Protein AF-0000000067082632 (afdb_homodimer)

Nearest PDB structures (foldseek):
  1au1-assembly1_A  TM=9.662E-01  e=9.621E-14  Homo sapiens
  1au1-assembly1_B  TM=9.334E-01  e=5.535E-14  Homo sapiens
  3wcy-assembly1_I  TM=9.070E-01  e=1.103E-09  Mus musculus
  3oq3-assembly1_A  TM=9.011E-01  e=1.192E-06  Mus musculus
  3piv-assembly1_A  TM=8.410E-01  e=1.484E-04  Danio rerio

InterPro domains:
  IPR000471 Interferon alpha/beta/delta [PF00143] (27-184)
  IPR000471 Interferon alpha/beta/delta [PR00266] (52-64)
  IPR000471 Interferon alpha/beta/delta [PR00266] (79-106)
  IPR000471 Interferon alpha/beta/delta [PR00266] (152-170)
  IPR000471 Interferon alpha/beta/delta [PS00252] (145-163)
  IPR000471 Interferon alpha/beta/delta [PTHR11691] (1-185)
  IPR000471 Interferon alpha/beta/delta [SM00076] (58-174)
  IPR000471 Interferon alpha/beta/delta [cd00095] (27-177)
  IPR009079 Four-helical cytokine-like, core [G3DSA:1.20.1250.10] (22-186)
  IPR009079 Four-helical cytokine-like, core [SSF47266] (23-186)

Organism: Sus scrofa (NCBI:txid9823)

Sequence (372 aa):
MANKCILQIALLMCFSTTALSMSYDVLRYQQRSSNLACQKLLGQLPGTPQYCLEDRMNFEVPEEIMQPPQFQKEDAVLIIHEMLQQIFGILRRNFSSTGWNETVIKTILVELDGQMDDLETILEEIMEEENFPRGDMTILHLKKYYLSILQYLKSKEYRSCAWTVVQVEILRNFSFLNRLTDYLRNMANKCILQIALLMCFSTTALSMSYDVLRYQQRSSNLACQKLLGQLPGTPQYCLEDRMNFEVPEEIMQPPQFQKEDAVLIIHEMLQQIFGILRRNFSSTGWNETVIKTILVELDGQMDDLETILEEIMEEENFPRGDMTILHLKKYYLSILQYLKSKEYRSCAWTVVQVEILRNFSFLNRLTDYLRN

Secondary structure (DSSP, 8-state):
-HHHHHHHHHHHHHHHHHHHHHHHHHHHHHHHHHHHHHHHHHHHS---GGGGGGG-------HHHHS--S--HHHHHHHHHHHHHHHHHHHTS--TTS---HHHHHHHHHHHHHHHHHHHHHHHHHHHTT-PPP--THHHHHHHHHHHHHHHHHHTTT-HHHHHHHHHHHHHHHHHHHHHHHTT--/-HHHHHHHHHHHHHHHHHHHHHHHHHHHHHHHHHHHHHHHHHHHS---GGGGGGG-------HHHHS--S--HHHHHHHHHHHHHHHHHHHTS--TTS---HHHHHHHHHHHHHHHHHHHHHHHHHHHTT-PPP--THHHHHHHHHHHHHHHHHHTTT-HHHHHHHHHHHHHHHHHHHHHHHTT--

Structure (mmCIF, N/CA/C/O backbone):
data_AF-0000000067082632-model_v1
#
loop_
_entity.id
_entity.type
_entity.pdbx_description
1 polymer 'Interferon beta'
#
loop_
_atom_site.group_PDB
_atom_site.id
_atom_site.type_symbol
_atom_site.label_atom_id
_atom_site.label_alt_id
_atom_site.label_comp_id
_atom_site.label_asym_id
_atom_site.label_entity_id
_atom_site.label_seq_id
_atom_site.pdbx_PDB_ins_code
_atom_site.Cartn_x
_atom_site.Cartn_y
_atom_site.Cartn_z
_atom_site.occupancy
_atom_site.B_iso_or_equiv
_atom_site.auth_seq_id
_atom_site.auth_comp_id
_atom_site.auth_asym_id
_atom_site.auth_atom_id
_atom_site.pdbx_PDB_model_num
ATOM 1 N N . MET A 1 1 ? -4.035 -34.062 -37.438 1 65.56 1 MET A N 1
ATOM 2 C CA . MET A 1 1 ? -3.281 -33.844 -36.219 1 65.56 1 MET A CA 1
ATOM 3 C C . MET A 1 1 ? -3.357 -32.375 -35.781 1 65.56 1 MET A C 1
ATOM 5 O O . MET A 1 1 ? -3.627 -32.062 -34.625 1 65.56 1 MET A O 1
ATOM 9 N N . ALA A 1 2 ? -3.385 -31.531 -36.719 1 83.81 2 ALA A N 1
ATOM 10 C CA . ALA A 1 2 ? -3.432 -30.094 -36.406 1 83.81 2 ALA A CA 1
ATOM 11 C C . ALA A 1 2 ? -4.797 -29.703 -35.844 1 83.81 2 ALA A C 1
ATOM 13 O O . ALA A 1 2 ? -4.883 -28.906 -34.906 1 83.81 2 ALA A O 1
ATOM 14 N N . ASN A 1 3 ? -5.812 -30.312 -36.281 1 82.81 3 ASN A N 1
ATOM 15 C CA . ASN A 1 3 ? -7.164 -29.953 -35.875 1 82.81 3 ASN A CA 1
ATOM 16 C C . ASN A 1 3 ? -7.445 -30.375 -34.438 1 82.81 3 ASN A C 1
ATOM 18 O O . ASN A 1 3 ? -8.102 -29.656 -33.688 1 82.81 3 ASN A O 1
ATOM 22 N N . LYS A 1 4 ? -6.859 -31.484 -34.094 1 85.88 4 LYS A N 1
ATOM 23 C CA . LYS A 1 4 ? -7.02 -31.969 -32.75 1 85.88 4 LYS A CA 1
ATOM 24 C C . LYS A 1 4 ? -6.289 -31.062 -31.75 1 85.88 4 LYS A C 1
ATOM 26 O O . LYS A 1 4 ? -6.805 -30.781 -30.672 1 85.88 4 LYS A O 1
ATOM 31 N N . CYS A 1 5 ? -5.145 -30.562 -32.094 1 83.88 5 CYS A N 1
ATOM 32 C CA . CYS A 1 5 ? -4.355 -29.672 -31.25 1 83.88 5 CYS A CA 1
ATOM 33 C C . CYS A 1 5 ? -5.059 -28.328 -31.047 1 83.88 5 CYS A C 1
ATOM 35 O O . CYS A 1 5 ? -5.094 -27.797 -29.938 1 83.88 5 CYS A O 1
ATOM 37 N N . ILE A 1 6 ? -5.656 -27.844 -32.031 1 86.94 6 ILE A N 1
ATOM 38 C CA . ILE A 1 6 ? -6.359 -26.562 -31.984 1 86.94 6 ILE A CA 1
ATOM 39 C C . ILE A 1 6 ? -7.598 -26.688 -31.109 1 86.94 6 ILE A C 1
ATOM 41 O O . ILE A 1 6 ? -7.906 -25.781 -30.328 1 86.94 6 ILE A O 1
ATOM 45 N N . LEU A 1 7 ? -8.258 -27.844 -31.234 1 87.5 7 LEU A N 1
ATOM 46 C CA . LEU A 1 7 ? -9.453 -28.078 -30.438 1 87.5 7 LEU A CA 1
ATOM 47 C C . LEU A 1 7 ? -9.086 -28.219 -28.953 1 87.5 7 LEU A C 1
ATOM 49 O O . LEU A 1 7 ? -9.805 -27.719 -28.078 1 87.5 7 LEU A O 1
ATOM 53 N N . GLN A 1 8 ? -7.941 -28.922 -28.688 1 88.56 8 GLN A N 1
ATOM 54 C CA . GLN A 1 8 ? -7.473 -29.094 -27.312 1 88.56 8 GLN A CA 1
ATOM 55 C C . GLN A 1 8 ? -7.094 -27.75 -26.688 1 88.56 8 GLN A C 1
ATOM 57 O O . GLN A 1 8 ? -7.43 -27.484 -25.531 1 88.56 8 GLN A O 1
ATOM 62 N N . ILE A 1 9 ? -6.469 -26.891 -27.438 1 83.25 9 ILE A N 1
ATOM 63 C CA . ILE A 1 9 ? -6.078 -25.562 -26.969 1 83.25 9 ILE A CA 1
ATOM 64 C C . ILE A 1 9 ? -7.324 -24.703 -26.734 1 83.25 9 ILE A C 1
ATOM 66 O O . ILE A 1 9 ? -7.422 -24 -25.719 1 83.25 9 ILE A O 1
ATOM 70 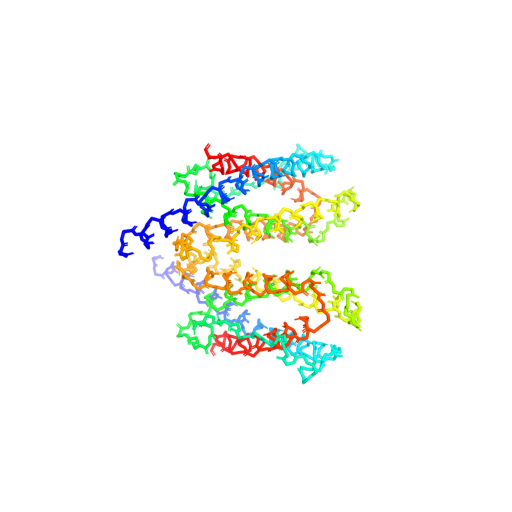N N . ALA A 1 10 ? -8.25 -24.875 -27.641 1 83.12 10 ALA A N 1
ATOM 71 C CA . ALA A 1 10 ? -9.492 -24.109 -27.516 1 83.12 10 ALA A CA 1
ATOM 72 C C . ALA A 1 10 ? -10.266 -24.547 -26.281 1 83.12 10 ALA A C 1
ATOM 74 O O . ALA A 1 10 ? -10.812 -23.703 -25.547 1 83.12 10 ALA A O 1
ATOM 75 N N . LEU A 1 11 ? -10.25 -25.828 -26.031 1 84.69 11 LEU A N 1
ATOM 76 C CA . LEU A 1 11 ? -10.938 -26.359 -24.859 1 84.69 11 LEU A CA 1
ATOM 77 C C . LEU A 1 11 ? -10.242 -25.906 -23.578 1 84.69 11 LEU A C 1
ATOM 79 O O . LEU A 1 11 ? -10.914 -25.547 -22.594 1 84.69 11 LEU A O 1
ATOM 83 N N . LEU A 1 12 ? -8.93 -25.906 -23.562 1 78.5 12 LEU A N 1
ATOM 84 C CA . LEU A 1 12 ? -8.164 -25.453 -22.406 1 78.5 12 LEU A CA 1
ATOM 85 C C . LEU A 1 12 ? -8.406 -23.969 -22.141 1 78.5 12 LEU A C 1
ATOM 87 O O . LEU A 1 12 ? -8.594 -23.547 -21 1 78.5 12 LEU A O 1
ATOM 91 N N . MET A 1 13 ? -8.5 -23.266 -23.156 1 79.06 13 MET A N 1
ATOM 92 C CA . MET A 1 13 ? -8.758 -21.828 -23.031 1 79.06 13 MET A CA 1
ATOM 93 C C . MET A 1 13 ? -10.164 -21.562 -22.516 1 79.06 13 MET A C 1
ATOM 95 O O . MET A 1 13 ? -10.375 -20.656 -21.719 1 79.06 13 MET A O 1
ATOM 99 N N . CYS A 1 14 ? -11.141 -22.328 -22.984 1 77.31 14 CYS A N 1
ATOM 100 C CA . CYS A 1 14 ? -12.523 -22.188 -22.531 1 77.31 14 CYS A CA 1
ATOM 101 C C . CYS A 1 14 ? -12.641 -22.531 -21.047 1 77.31 14 CYS A C 1
ATOM 103 O O . CYS A 1 14 ? -13.328 -21.828 -20.297 1 77.31 14 CYS A O 1
ATOM 105 N N . PHE A 1 15 ? -11.875 -23.5 -20.672 1 79 15 PHE A N 1
ATOM 106 C CA . PHE A 1 15 ? -11.914 -23.891 -19.266 1 79 15 PHE A CA 1
ATOM 107 C C . PHE A 1 15 ? -11.266 -22.828 -18.391 1 79 15 PHE A C 1
ATOM 109 O O . PHE A 1 15 ? -11.734 -22.547 -17.281 1 79 15 PHE A O 1
ATOM 116 N N . SER A 1 16 ? -10.25 -22.203 -18.875 1 77.56 16 SER A N 1
ATOM 117 C CA . SER A 1 16 ? -9.578 -21.156 -18.125 1 77.56 16 SER A CA 1
ATOM 118 C C . SER A 1 16 ? -10.461 -19.922 -18 1 77.56 16 SER A C 1
ATOM 120 O O . SER A 1 16 ? -10.523 -19.312 -16.922 1 77.56 16 SER A O 1
ATOM 122 N N . THR A 1 17 ? -11.148 -19.656 -19.016 1 76.81 17 THR A N 1
ATOM 123 C CA . THR A 1 17 ? -12.031 -18.5 -18.984 1 76.81 17 THR A CA 1
ATOM 124 C C . THR A 1 17 ? -13.211 -18.734 -18.047 1 76.81 17 THR A C 1
ATOM 126 O O . THR A 1 17 ? -13.633 -17.812 -17.328 1 76.81 17 THR A O 1
ATOM 129 N N . THR A 1 18 ? -13.695 -19.906 -18.125 1 77 18 THR A N 1
ATOM 130 C CA . THR A 1 18 ? -14.812 -20.25 -17.234 1 77 18 THR A CA 1
ATOM 131 C C . THR A 1 18 ? -14.375 -20.219 -15.781 1 77 18 THR A C 1
ATOM 133 O O . THR A 1 18 ? -15.117 -19.734 -14.914 1 77 18 THR A O 1
ATOM 136 N N . ALA A 1 19 ? -13.281 -20.766 -15.516 1 76.56 19 ALA A N 1
ATOM 137 C CA . ALA A 1 19 ? -12.75 -20.75 -14.156 1 76.56 19 ALA A CA 1
ATOM 138 C C . ALA A 1 19 ? -12.523 -19.312 -13.672 1 76.56 19 ALA A C 1
ATOM 140 O O . ALA A 1 19 ? -12.898 -18.969 -12.547 1 76.56 19 ALA A O 1
ATOM 141 N N . LEU A 1 20 ? -12.047 -18.516 -14.492 1 78.31 20 LEU A N 1
ATOM 142 C CA . LEU A 1 20 ? -11.812 -17.109 -14.125 1 78.31 20 LEU A CA 1
ATOM 143 C C . LEU A 1 20 ? -13.133 -16.391 -13.898 1 78.31 20 LEU A C 1
ATOM 145 O O . LEU A 1 20 ? -13.258 -15.594 -12.961 1 78.31 20 LEU A O 1
ATOM 149 N N . SER A 1 21 ? -14.102 -16.734 -14.695 1 78.25 21 SER A N 1
ATOM 150 C CA . SER A 1 21 ? -15.422 -16.125 -14.523 1 78.25 21 SER A CA 1
ATOM 151 C C . SER A 1 21 ? -16.031 -16.531 -13.188 1 78.25 21 SER A C 1
ATOM 153 O O . SER A 1 21 ? -16.656 -15.703 -12.508 1 78.25 21 SER A O 1
ATOM 155 N N . MET A 1 22 ? -15.875 -17.75 -12.922 1 78.56 22 MET A N 1
ATOM 156 C CA . MET A 1 22 ? -16.391 -18.219 -11.641 1 78.56 22 MET A CA 1
ATOM 157 C C . MET A 1 22 ? -15.664 -17.547 -10.477 1 78.56 22 MET A C 1
ATOM 159 O O . MET A 1 22 ? -16.281 -17.188 -9.477 1 78.56 22 MET A O 1
ATOM 163 N N . SER A 1 23 ? -14.438 -17.297 -10.672 1 85.81 23 SER A N 1
ATOM 164 C CA . SER A 1 23 ? -13.641 -16.625 -9.648 1 85.81 23 SER A CA 1
ATOM 165 C C . SER A 1 23 ? -14.094 -15.188 -9.445 1 85.81 23 SER A C 1
ATOM 167 O O . SER A 1 23 ? -14.156 -14.703 -8.312 1 85.81 23 SER A O 1
ATOM 169 N N . TYR A 1 24 ? -14.547 -14.594 -10.484 1 89.38 24 TYR A N 1
ATOM 170 C CA . TYR A 1 24 ? -15.023 -13.219 -10.383 1 89.38 24 TYR A CA 1
ATOM 171 C C . TYR A 1 24 ? -16.344 -13.156 -9.641 1 89.38 24 TYR A C 1
ATOM 173 O O . TYR A 1 24 ? -16.594 -12.227 -8.867 1 89.38 24 TYR A O 1
ATOM 181 N N . ASP A 1 25 ? -17.188 -14.109 -9.898 1 89.38 25 ASP A N 1
ATOM 182 C CA . ASP A 1 25 ? -18.484 -14.133 -9.211 1 89.38 25 ASP A CA 1
ATOM 183 C C . ASP A 1 25 ? -18.297 -14.328 -7.707 1 89.38 25 ASP A C 1
ATOM 185 O O . ASP A 1 25 ? -18.969 -13.664 -6.906 1 89.38 25 ASP A O 1
ATOM 189 N N . VAL A 1 26 ? -17.453 -15.242 -7.398 1 91.44 26 VAL A N 1
ATOM 190 C CA . VAL A 1 26 ? -17.172 -15.484 -5.988 1 91.44 26 VAL A CA 1
ATOM 191 C C . VAL A 1 26 ? -16.578 -14.227 -5.355 1 91.44 26 VAL A C 1
ATOM 193 O O . VAL A 1 26 ? -16.969 -13.828 -4.262 1 91.44 26 VAL A O 1
ATOM 196 N N . LEU A 1 27 ? -15.625 -13.609 -6.031 1 93.69 27 LEU A N 1
ATOM 197 C CA . LEU A 1 27 ? -14.984 -12.398 -5.531 1 93.69 27 LEU A CA 1
ATOM 198 C C . LEU A 1 27 ? -16.016 -11.289 -5.324 1 93.69 27 LEU A C 1
ATOM 200 O O . LEU A 1 27 ? -15.969 -10.578 -4.32 1 93.69 27 LEU A O 1
ATOM 204 N N . ARG A 1 28 ? -16.891 -11.164 -6.273 1 93.94 28 ARG A N 1
ATOM 205 C CA . ARG A 1 28 ? -17.938 -10.141 -6.184 1 93.94 28 ARG A CA 1
ATOM 206 C C . ARG A 1 28 ? -18.766 -10.32 -4.922 1 93.94 28 ARG A C 1
ATOM 208 O O . ARG A 1 28 ? -19.031 -9.352 -4.203 1 93.94 28 ARG A O 1
ATOM 215 N N . TYR A 1 29 ? -19.156 -11.547 -4.645 1 93.88 29 TYR A N 1
ATOM 216 C CA . TYR A 1 29 ? -19.969 -11.836 -3.475 1 93.88 29 TYR A CA 1
ATOM 217 C C . TYR A 1 29 ? -19.203 -11.562 -2.188 1 93.88 29 TYR A C 1
ATOM 219 O O . TYR A 1 29 ? -19.719 -10.906 -1.277 1 93.88 29 TYR A O 1
ATOM 227 N N . GLN A 1 30 ? -17.984 -11.992 -2.146 1 94.88 30 GLN A N 1
ATOM 228 C CA . GLN A 1 30 ? -17.156 -11.805 -0.963 1 94.88 30 GLN A CA 1
ATOM 229 C C . GLN A 1 30 ? -16.859 -10.32 -0.733 1 94.88 30 GLN A C 1
ATOM 231 O O . GLN A 1 30 ? -16.938 -9.836 0.4 1 94.88 30 GLN A O 1
ATOM 236 N N . GLN A 1 31 ? -16.547 -9.648 -1.817 1 96 31 GLN A N 1
ATOM 237 C CA . GLN A 1 31 ? -16.234 -8.227 -1.737 1 96 31 GLN A CA 1
ATOM 238 C C . GLN A 1 31 ? -17.438 -7.43 -1.234 1 96 31 GLN A C 1
ATOM 240 O O . GLN A 1 31 ? -17.281 -6.531 -0.403 1 96 31 GLN A O 1
ATOM 245 N N . ARG A 1 32 ? -18.609 -7.711 -1.706 1 95.12 32 ARG A N 1
ATOM 246 C CA . ARG A 1 32 ? -19.828 -7.027 -1.28 1 95.12 32 ARG A CA 1
ATOM 247 C C . ARG A 1 32 ? -20.094 -7.246 0.207 1 95.12 32 ARG A C 1
ATOM 249 O O . ARG A 1 32 ? -20.422 -6.301 0.931 1 95.12 32 ARG A O 1
ATOM 256 N N . SER A 1 33 ? -19.953 -8.461 0.567 1 96.25 33 SER A N 1
ATOM 257 C CA . SER A 1 33 ? -20.188 -8.805 1.97 1 96.25 33 SER A CA 1
ATOM 258 C C . SER A 1 33 ? -19.188 -8.086 2.875 1 96.25 33 SER A C 1
ATOM 260 O O . SER A 1 33 ? -19.562 -7.543 3.914 1 96.25 33 SER A O 1
ATOM 262 N N . SER A 1 34 ? -17.953 -8.133 2.512 1 97.31 34 SER A N 1
ATOM 263 C CA . SER A 1 34 ? -16.906 -7.5 3.312 1 97.31 34 SER A CA 1
ATOM 264 C C . SER A 1 34 ? -17.062 -5.984 3.342 1 97.31 34 SER A C 1
ATOM 266 O O . SER A 1 34 ? -16.812 -5.344 4.363 1 97.31 34 SER A O 1
ATOM 268 N N . ASN A 1 35 ? -17.422 -5.406 2.174 1 97.56 35 ASN A N 1
ATOM 269 C CA . ASN A 1 35 ? -17.719 -3.977 2.135 1 97.56 35 ASN A CA 1
ATOM 270 C C . ASN A 1 35 ? -18.797 -3.594 3.141 1 97.56 35 ASN A C 1
ATOM 272 O O . ASN A 1 35 ? -18.641 -2.621 3.883 1 97.56 35 ASN A O 1
ATOM 276 N N . LEU A 1 36 ? -19.844 -4.387 3.156 1 97.19 36 LEU A N 1
ATOM 277 C CA . LEU A 1 36 ? -20.953 -4.121 4.059 1 97.19 36 LEU A CA 1
ATOM 278 C C . LEU A 1 36 ? -20.516 -4.223 5.516 1 97.19 36 LEU A C 1
ATOM 280 O O . LEU A 1 36 ? -20.891 -3.398 6.348 1 97.19 36 LEU A O 1
ATOM 284 N N . ALA A 1 37 ? -19.75 -5.25 5.801 1 97.38 37 ALA A N 1
ATOM 285 C CA . ALA A 1 37 ? -19.25 -5.434 7.16 1 97.38 37 ALA A CA 1
ATOM 286 C C . ALA A 1 37 ? -18.406 -4.234 7.605 1 97.38 37 ALA A C 1
ATOM 288 O O . ALA A 1 37 ? -18.594 -3.719 8.711 1 97.38 37 ALA A O 1
ATOM 289 N N . CYS A 1 38 ? -17.469 -3.768 6.746 1 97.81 38 CYS A N 1
ATOM 290 C CA . CYS A 1 38 ? -16.625 -2.625 7.07 1 97.81 38 CYS A CA 1
ATOM 291 C C . CYS A 1 38 ? -17.469 -1.362 7.25 1 97.81 38 CYS A C 1
ATOM 293 O O . CYS A 1 38 ? -17.234 -0.585 8.18 1 97.81 38 CYS A O 1
ATOM 295 N N . GLN A 1 39 ? -18.484 -1.168 6.398 1 97.56 39 GLN A N 1
ATOM 296 C CA . GLN A 1 39 ? -19.359 0.003 6.488 1 97.56 39 GLN A CA 1
ATOM 297 C C . GLN A 1 39 ? -20.125 0.023 7.809 1 97.56 39 GLN A C 1
ATOM 299 O O . GLN A 1 39 ? -20.234 1.07 8.445 1 97.56 39 GLN A O 1
ATOM 304 N N . LYS A 1 40 ? -20.656 -1.125 8.156 1 97 40 LYS A N 1
ATOM 305 C CA . LYS A 1 40 ? -21.406 -1.226 9.406 1 97 40 LYS A CA 1
ATOM 306 C C . LYS A 1 40 ? -20.531 -0.92 10.609 1 97 40 LYS A C 1
ATOM 308 O O . LYS A 1 40 ? -20.922 -0.181 11.508 1 97 40 LYS A O 1
ATOM 313 N N . LEU A 1 41 ? -19.344 -1.424 10.641 1 97.75 41 LEU A N 1
ATOM 314 C CA . LEU A 1 41 ? -18.406 -1.211 11.742 1 97.75 41 LEU A CA 1
ATOM 315 C C . LEU A 1 41 ? -17.969 0.246 11.805 1 97.75 41 LEU A C 1
ATOM 317 O O . LEU A 1 41 ? -17.938 0.847 12.883 1 97.75 41 LEU A O 1
ATOM 321 N N . LEU A 1 42 ? -17.625 0.79 10.633 1 96.62 42 LEU A N 1
ATOM 322 C CA . LEU A 1 42 ? -17.234 2.193 10.57 1 96.62 42 LEU A CA 1
ATOM 323 C C . LEU A 1 42 ? -18.359 3.098 11.055 1 96.62 42 LEU A C 1
ATOM 325 O O . LEU A 1 42 ? -18.109 4.105 11.719 1 96.62 42 LEU A O 1
ATOM 329 N N . GLY A 1 43 ? -19.594 2.721 10.75 1 94.06 43 GLY A N 1
ATOM 330 C CA . GLY A 1 43 ? -20.766 3.496 11.133 1 94.06 43 GLY A CA 1
ATOM 331 C C . GLY A 1 43 ? -21.031 3.479 12.625 1 94.06 43 GLY A C 1
ATOM 332 O O . GLY A 1 43 ? -21.719 4.359 13.156 1 94.06 43 GLY A O 1
ATOM 333 N N . GLN A 1 44 ? -20.453 2.518 13.258 1 92.94 44 GLN A N 1
ATOM 334 C CA . GLN A 1 44 ? -20.672 2.375 14.695 1 92.94 44 GLN A CA 1
ATOM 335 C C . GLN A 1 44 ? -19.672 3.227 15.484 1 92.94 44 GLN A C 1
ATOM 337 O O . GLN A 1 44 ? -19.875 3.469 16.672 1 92.94 44 GLN A O 1
ATOM 342 N N . LEU A 1 45 ? -18.625 3.662 14.828 1 94.56 45 LEU A N 1
ATOM 343 C CA . LEU A 1 45 ? -17.625 4.453 15.531 1 94.56 45 LEU A CA 1
ATOM 344 C C . LEU A 1 45 ? -18.156 5.844 15.852 1 94.56 45 LEU A C 1
ATOM 346 O O . LEU A 1 45 ? -18.875 6.438 15.055 1 94.56 45 LEU A O 1
ATOM 350 N N . PRO A 1 46 ? -17.828 6.25 17.031 1 91.62 46 PRO A N 1
ATOM 351 C CA . PRO A 1 46 ? -18.312 7.582 17.391 1 91.62 46 PRO A CA 1
ATOM 352 C C . PRO A 1 46 ? -17.797 8.672 16.453 1 91.62 46 PRO A C 1
ATOM 354 O O . PRO A 1 46 ? -16.672 8.562 15.93 1 91.62 46 PRO A O 1
ATOM 357 N N . GLY A 1 47 ? -18.5 9.594 16.125 1 85.75 47 GLY A N 1
ATOM 358 C CA . GLY A 1 47 ? -18.219 10.758 15.297 1 85.75 47 GLY A CA 1
ATOM 359 C C . GLY A 1 47 ? -19.469 11.453 14.797 1 85.75 47 GLY A C 1
ATOM 360 O O . GLY A 1 47 ? -20.359 10.812 14.234 1 85.75 47 GLY A O 1
ATOM 361 N N . THR A 1 48 ? -19.703 12.641 15.266 1 89.19 48 THR A N 1
ATOM 362 C CA . THR A 1 48 ? -20.844 13.422 14.812 1 89.19 48 THR A CA 1
ATOM 363 C C . THR A 1 48 ? -20.391 14.594 13.953 1 89.19 48 THR A C 1
ATOM 365 O O . THR A 1 48 ? -20.062 15.664 14.469 1 89.19 48 THR A O 1
ATOM 368 N N . PRO A 1 49 ? -20.438 14.367 12.68 1 91.62 49 PRO A N 1
ATOM 369 C CA . PRO A 1 49 ? -19.891 15.375 11.766 1 91.62 49 PRO A CA 1
ATOM 370 C C . PRO A 1 49 ? -20.453 16.766 12.039 1 91.62 49 PRO A C 1
ATOM 372 O O . PRO A 1 49 ? -19.781 17.766 11.789 1 91.62 49 PRO A O 1
ATOM 375 N N . GLN A 1 50 ? -21.641 16.812 12.602 1 92.31 50 GLN A N 1
ATOM 376 C CA . GLN A 1 50 ? -22.297 18.094 12.852 1 92.31 50 GLN A CA 1
ATOM 377 C C . GLN A 1 50 ? -21.516 18.906 13.875 1 92.31 50 GLN A C 1
ATOM 379 O O . GLN A 1 50 ? -21.594 20.141 13.875 1 92.31 50 GLN A O 1
ATOM 384 N N . TYR A 1 51 ? -20.828 18.234 14.688 1 92.44 51 TYR A N 1
ATOM 385 C CA . TYR A 1 51 ? -20.062 18.922 15.727 1 92.44 51 TYR A CA 1
ATOM 386 C C . TYR A 1 51 ? -18.656 19.234 15.25 1 92.44 51 TYR A C 1
ATOM 388 O O . TYR A 1 51 ? -17.859 19.859 15.977 1 92.44 51 TYR A O 1
ATOM 396 N N . CYS A 1 52 ? -18.375 18.828 14 1 95.38 52 CYS A N 1
ATOM 397 C CA . CYS A 1 52 ? -17.031 19.031 13.461 1 95.38 52 CYS A CA 1
ATOM 398 C C . CYS A 1 52 ? -17.078 19.828 12.172 1 95.38 52 CYS A C 1
ATOM 400 O O . CYS A 1 52 ? -16.312 19.578 11.242 1 95.38 52 CYS A O 1
ATOM 402 N N . LEU A 1 53 ? -17.938 20.812 12.039 1 92.5 53 LEU A N 1
ATOM 403 C CA . LEU A 1 53 ? -18.156 21.578 10.82 1 92.5 53 LEU A CA 1
ATOM 404 C C . LEU A 1 53 ? -16.938 22.438 10.477 1 92.5 53 LEU A C 1
ATOM 406 O O . LEU A 1 53 ? -16.641 22.656 9.297 1 92.5 53 LEU A O 1
ATOM 410 N N . GLU A 1 54 ? -16.203 22.875 11.461 1 92.56 54 GLU A N 1
ATOM 411 C CA . GLU A 1 54 ? -15.039 23.734 11.25 1 92.56 54 GLU A CA 1
ATOM 412 C C . GLU A 1 54 ? -13.883 22.953 10.641 1 92.56 54 GLU A C 1
ATOM 414 O O . GLU A 1 54 ? -13.008 23.531 9.992 1 92.56 54 GLU A O 1
ATOM 419 N N . ASP A 1 55 ? -13.977 21.641 10.812 1 94.19 55 ASP A N 1
ATOM 420 C CA . ASP A 1 55 ? -12.891 20.797 10.336 1 94.19 55 ASP A CA 1
ATOM 421 C C . ASP A 1 55 ? -13.227 20.188 8.977 1 94.19 55 ASP A C 1
ATOM 423 O O . ASP A 1 55 ? -12.422 19.453 8.406 1 94.19 55 ASP A O 1
ATOM 427 N N . ARG A 1 56 ? -14.305 20.547 8.469 1 91.56 56 ARG A N 1
ATOM 428 C CA . ARG A 1 56 ? -14.766 19.906 7.238 1 91.56 56 ARG A CA 1
ATOM 429 C C . ARG A 1 56 ? -13.789 20.141 6.094 1 91.56 56 ARG A C 1
ATOM 431 O O . ARG A 1 56 ? -13.188 21.219 6 1 91.56 56 ARG A O 1
ATOM 438 N N . MET A 1 57 ? -13.609 19.141 5.293 1 92.44 57 MET A N 1
ATOM 439 C CA . MET A 1 57 ? -12.742 19.172 4.125 1 92.44 57 MET A CA 1
ATOM 440 C C . MET A 1 57 ? -13.367 18.406 2.961 1 92.44 57 MET A C 1
ATOM 442 O O . MET A 1 57 ? -13.961 17.344 3.154 1 92.44 57 MET A O 1
ATOM 446 N N . ASN A 1 58 ? -13.383 19 1.767 1 91.38 58 ASN A N 1
ATOM 447 C CA . ASN A 1 58 ? -13.797 18.312 0.551 1 91.38 58 ASN A CA 1
ATOM 448 C C . ASN A 1 58 ? -12.602 17.734 -0.2 1 91.38 58 ASN A C 1
ATOM 450 O O . ASN A 1 58 ? -11.922 18.438 -0.94 1 91.38 58 ASN A O 1
ATOM 454 N N . PHE A 1 59 ? -12.477 16.438 0.028 1 94 59 PHE A N 1
ATOM 455 C CA . PHE A 1 59 ? -11.359 15.781 -0.647 1 94 59 PHE A CA 1
ATOM 456 C C . PHE A 1 59 ? -11.664 15.586 -2.127 1 94 59 PHE A C 1
ATOM 458 O O . PHE A 1 59 ? -12.789 15.242 -2.492 1 94 59 PHE A O 1
ATOM 465 N N . GLU A 1 60 ? -10.859 15.898 -3.012 1 89.81 60 GLU A N 1
ATOM 466 C CA . GLU A 1 60 ? -11.055 15.742 -4.449 1 89.81 60 GLU A CA 1
ATOM 467 C C . GLU A 1 60 ? -10.891 14.281 -4.875 1 89.81 60 GLU A C 1
ATOM 469 O O . GLU A 1 60 ? -9.805 13.883 -5.316 1 89.81 60 GLU A O 1
ATOM 474 N N . VAL A 1 61 ? -11.953 13.578 -4.812 1 92.5 61 VAL A N 1
ATOM 475 C CA . VAL A 1 61 ? -11.938 12.18 -5.246 1 92.5 61 VAL A CA 1
ATOM 476 C C . VAL A 1 61 ? -11.641 12.109 -6.742 1 92.5 61 VAL A C 1
ATOM 478 O O . VAL A 1 61 ? -12.18 12.891 -7.527 1 92.5 61 VAL A O 1
ATOM 481 N N . PRO A 1 62 ? -10.758 11.219 -7.148 1 91.25 62 PRO A N 1
ATOM 482 C CA . PRO A 1 62 ? -10.492 11.078 -8.586 1 91.25 62 PRO A CA 1
ATOM 483 C C . PRO A 1 62 ? -11.758 10.828 -9.398 1 91.25 62 PRO A C 1
ATOM 485 O O . PRO A 1 62 ? -12.594 10.008 -9.008 1 91.25 62 PRO A O 1
ATOM 488 N N . GLU A 1 63 ? -11.859 11.445 -10.523 1 88.06 63 GLU A N 1
ATOM 489 C CA . GLU A 1 63 ? -13.039 11.352 -11.375 1 88.06 63 GLU A CA 1
ATOM 490 C C . GLU A 1 63 ? -13.258 9.914 -11.852 1 88.06 63 GLU A C 1
ATOM 492 O O . GLU A 1 63 ? -14.398 9.477 -12.016 1 88.06 63 GLU A O 1
ATOM 497 N N . GLU A 1 64 ? -12.109 9.219 -12.055 1 87.31 64 GLU A N 1
ATOM 498 C CA . GLU A 1 64 ? -12.18 7.848 -12.555 1 87.31 64 GLU A CA 1
ATOM 499 C C . GLU A 1 64 ? -12.938 6.945 -11.578 1 87.31 64 GLU A C 1
ATOM 501 O O . GLU A 1 64 ? -13.492 5.918 -11.977 1 87.31 64 GLU A O 1
ATOM 506 N N . ILE A 1 65 ? -12.922 7.34 -10.32 1 87.19 65 ILE A N 1
ATOM 507 C CA . ILE A 1 65 ? -13.578 6.547 -9.289 1 87.19 65 ILE A CA 1
ATOM 508 C C . ILE A 1 65 ? -15.016 7.031 -9.109 1 87.19 65 ILE A C 1
ATOM 510 O O . ILE A 1 65 ? -15.93 6.227 -8.914 1 87.19 65 ILE A O 1
ATOM 514 N N . MET A 1 66 ? -15.195 8.32 -9.234 1 83.81 66 MET A N 1
ATOM 515 C CA . MET A 1 66 ? -16.516 8.914 -9.062 1 83.81 66 MET A CA 1
ATOM 516 C C . MET A 1 66 ? -17.453 8.508 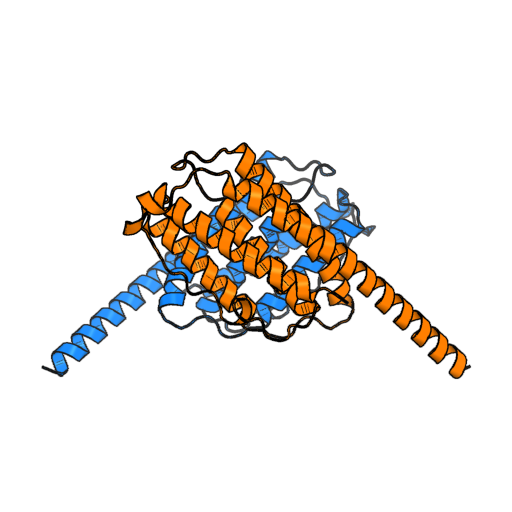-10.195 1 83.81 66 MET A C 1
ATOM 518 O O . MET A 1 66 ? -18.641 8.242 -9.969 1 83.81 66 MET A O 1
ATOM 522 N N . GLN A 1 67 ? -16.859 8.531 -11.375 1 80.88 67 GLN A N 1
ATOM 523 C CA . GLN A 1 67 ? -17.578 8.117 -12.578 1 80.88 67 GLN A CA 1
ATOM 524 C C . GLN A 1 67 ? -16.766 7.082 -13.359 1 80.88 67 GLN A C 1
ATOM 526 O O . GLN A 1 67 ? -16.109 7.418 -14.352 1 80.88 67 GLN A O 1
ATOM 531 N N . PRO A 1 68 ? -16.828 5.93 -12.773 1 70.81 68 PRO A N 1
ATOM 532 C CA . PRO A 1 68 ? -15.977 4.918 -13.398 1 70.81 68 PRO A CA 1
ATOM 533 C C . PRO A 1 68 ? -16.297 4.703 -14.875 1 70.81 68 PRO A C 1
ATOM 535 O O . PRO A 1 68 ? -17.469 4.539 -15.242 1 70.81 68 PRO A O 1
ATOM 538 N N . PRO A 1 69 ? -15.305 5.062 -15.633 1 70.12 69 PRO A N 1
ATOM 539 C CA . PRO A 1 69 ? -15.531 4.668 -17.031 1 70.12 69 PRO A CA 1
ATOM 540 C C . PRO A 1 69 ? -15.781 3.17 -17.188 1 70.12 69 PRO A C 1
ATOM 542 O O . PRO A 1 69 ? -15.773 2.432 -16.203 1 70.12 69 PRO A O 1
ATOM 545 N N . GLN A 1 70 ? -15.992 2.76 -18.266 1 75.5 70 GLN A N 1
ATOM 546 C CA . GLN A 1 70 ? -16.078 1.321 -18.484 1 75.5 70 GLN A CA 1
ATOM 547 C C . GLN A 1 70 ? -14.734 0.642 -18.203 1 75.5 70 GLN A C 1
ATOM 549 O O . GLN A 1 70 ? -13.859 0.587 -19.078 1 75.5 70 GLN A O 1
ATOM 554 N N . PHE A 1 71 ? -14.594 0.221 -16.844 1 77.38 71 PHE A N 1
ATOM 555 C CA . PHE A 1 71 ? -13.383 -0.508 -16.484 1 77.38 71 PHE A CA 1
ATOM 556 C C . PHE A 1 71 ? -13.492 -1.971 -16.906 1 77.38 71 PHE A C 1
ATOM 558 O O . PHE A 1 71 ? -14.562 -2.574 -16.812 1 77.38 71 PHE A O 1
ATOM 565 N N . GLN A 1 72 ? -12.391 -2.371 -17.422 1 83.5 72 GLN A N 1
ATOM 566 C CA . GLN A 1 72 ? -12.289 -3.824 -17.516 1 83.5 72 GLN A CA 1
ATOM 567 C C . GLN A 1 72 ? -12.234 -4.461 -16.125 1 83.5 72 GLN A C 1
ATOM 569 O O . GLN A 1 72 ? -11.812 -3.82 -15.164 1 83.5 72 GLN A O 1
ATOM 574 N N . LYS A 1 73 ? -12.656 -5.652 -16.016 1 85.69 73 LYS A N 1
ATOM 575 C CA . LYS A 1 73 ? -12.695 -6.352 -14.742 1 85.69 73 LYS A CA 1
ATOM 576 C C . LYS A 1 73 ? -11.32 -6.355 -14.07 1 85.69 73 LYS A C 1
ATOM 578 O O . LYS A 1 73 ? -11.219 -6.164 -12.859 1 85.69 73 LYS A O 1
ATOM 583 N N . GLU A 1 74 ? -10.344 -6.52 -14.914 1 85.81 74 GLU A N 1
ATOM 584 C CA . GLU A 1 74 ? -8.977 -6.574 -14.398 1 85.81 74 GLU A CA 1
ATOM 585 C C . GLU A 1 74 ? -8.578 -5.25 -13.758 1 85.81 74 GLU A C 1
ATOM 587 O O . GLU A 1 74 ? -7.902 -5.234 -12.727 1 85.81 74 GLU A O 1
ATOM 592 N N . ASP A 1 75 ? -9.016 -4.203 -14.359 1 86.75 75 ASP A N 1
ATOM 593 C CA . ASP A 1 75 ? -8.719 -2.881 -13.82 1 86.75 75 ASP A CA 1
ATOM 594 C C . ASP A 1 75 ? -9.477 -2.637 -12.516 1 86.75 75 ASP A C 1
ATOM 596 O O . ASP A 1 75 ? -8.945 -2.043 -11.578 1 86.75 75 ASP A O 1
ATOM 600 N N . ALA A 1 76 ? -10.672 -3.057 -12.523 1 90.06 76 ALA A N 1
ATOM 601 C CA . ALA A 1 76 ? -11.492 -2.869 -11.328 1 90.06 76 ALA A CA 1
ATOM 602 C C . ALA A 1 76 ? -10.875 -3.572 -10.125 1 90.06 76 ALA A C 1
ATOM 604 O O . ALA A 1 76 ? -10.859 -3.025 -9.016 1 90.06 76 ALA A O 1
ATOM 605 N N . VAL A 1 77 ? -10.352 -4.75 -10.32 1 92.12 77 VAL A N 1
ATOM 606 C CA . VAL A 1 77 ? -9.742 -5.516 -9.234 1 92.12 77 VAL A CA 1
ATOM 607 C C . VAL A 1 77 ? -8.539 -4.754 -8.68 1 92.12 77 VAL A C 1
ATOM 609 O O . VAL A 1 77 ? -8.383 -4.641 -7.457 1 92.12 77 VAL A O 1
ATOM 612 N N . LEU A 1 78 ? -7.766 -4.25 -9.57 1 91.69 78 LEU A N 1
ATOM 613 C CA . LEU A 1 78 ? -6.57 -3.512 -9.164 1 91.69 78 LEU A CA 1
ATOM 614 C C . LEU A 1 78 ? -6.949 -2.238 -8.414 1 91.69 78 LEU A C 1
ATOM 616 O O . LEU A 1 78 ? -6.324 -1.896 -7.41 1 91.69 78 LEU A O 1
ATOM 620 N N . ILE A 1 79 ? -7.914 -1.56 -8.883 1 92.69 79 ILE A N 1
ATOM 621 C CA . ILE A 1 79 ? -8.359 -0.301 -8.297 1 92.69 79 ILE A CA 1
ATOM 622 C C . ILE A 1 79 ? -8.922 -0.554 -6.898 1 92.69 79 ILE A C 1
ATOM 624 O O . ILE A 1 79 ? -8.594 0.168 -5.949 1 92.69 79 ILE A O 1
ATOM 628 N N . ILE A 1 80 ? -9.734 -1.572 -6.805 1 95.69 80 ILE A N 1
ATOM 629 C CA . ILE A 1 80 ? -10.297 -1.927 -5.508 1 95.69 80 ILE A CA 1
ATOM 630 C C . ILE A 1 80 ? -9.18 -2.264 -4.531 1 95.69 80 ILE A C 1
ATOM 632 O O . ILE A 1 80 ? -9.18 -1.801 -3.387 1 95.69 80 ILE A O 1
ATOM 636 N N . HIS A 1 81 ? -8.273 -3.047 -4.992 1 96 81 HIS A N 1
ATOM 637 C CA . HIS A 1 81 ? -7.137 -3.428 -4.152 1 96 81 HIS A CA 1
ATOM 638 C C . HIS A 1 81 ? -6.371 -2.199 -3.67 1 96 81 HIS A C 1
ATOM 640 O O . HIS A 1 81 ? -6.023 -2.105 -2.492 1 96 81 HIS A O 1
ATOM 646 N N . GLU A 1 82 ? -6.121 -1.259 -4.559 1 94.88 82 GLU A N 1
ATOM 647 C CA . GLU A 1 82 ? -5.41 -0.03 -4.211 1 94.88 82 GLU A CA 1
ATOM 648 C C . GLU A 1 82 ? -6.176 0.769 -3.158 1 94.88 82 GLU A C 1
ATOM 650 O O . GLU A 1 82 ? -5.59 1.23 -2.176 1 94.88 82 GLU A O 1
ATOM 655 N N . MET A 1 83 ? -7.414 0.938 -3.365 1 97.44 83 MET A N 1
ATOM 656 C CA . MET A 1 83 ? -8.234 1.705 -2.434 1 97.44 83 MET A CA 1
ATOM 657 C C . MET A 1 83 ? -8.219 1.076 -1.044 1 97.44 83 MET A C 1
ATOM 659 O O . MET A 1 83 ? -8.055 1.776 -0.043 1 97.44 83 MET A O 1
ATOM 663 N N . LEU A 1 84 ? -8.352 -0.235 -1.021 1 98.31 84 LEU A N 1
ATOM 664 C CA . LEU A 1 84 ? -8.375 -0.938 0.257 1 98.31 84 LEU A CA 1
ATOM 665 C C . LEU A 1 84 ? -7.023 -0.821 0.96 1 98.31 84 LEU A C 1
ATOM 667 O O . LEU A 1 84 ? -6.969 -0.658 2.182 1 98.31 84 LEU A O 1
ATOM 671 N N . GLN A 1 85 ? -5.992 -0.937 0.226 1 96.94 85 GLN A N 1
ATOM 672 C CA . GLN A 1 85 ? -4.648 -0.806 0.78 1 96.94 85 GLN A CA 1
ATOM 673 C C . GLN A 1 85 ? -4.441 0.572 1.401 1 96.94 85 GLN A C 1
ATOM 675 O O . GLN A 1 85 ? -3.85 0.693 2.475 1 96.94 85 GLN A O 1
ATOM 680 N N . GLN A 1 86 ? -4.863 1.571 0.743 1 97.12 86 GLN A N 1
ATOM 681 C CA . GLN A 1 86 ? -4.734 2.938 1.241 1 97.12 86 GLN A CA 1
ATOM 682 C C . GLN A 1 86 ? -5.594 3.154 2.48 1 97.12 86 GLN A C 1
ATOM 684 O O . GLN A 1 86 ? -5.148 3.76 3.457 1 97.12 86 GLN A O 1
ATOM 689 N N . ILE A 1 87 ? -6.809 2.654 2.418 1 98.38 87 ILE A N 1
ATOM 690 C CA . ILE A 1 87 ? -7.699 2.768 3.57 1 98.38 87 ILE A CA 1
ATOM 691 C C . ILE A 1 87 ? -7.074 2.061 4.773 1 98.38 87 ILE A C 1
ATOM 693 O O . ILE A 1 87 ? -7.098 2.584 5.891 1 98.38 87 ILE A O 1
ATOM 697 N N . PHE A 1 88 ? -6.535 0.896 4.512 1 97.62 88 PHE A N 1
ATOM 698 C CA . PHE A 1 88 ? -5.84 0.149 5.555 1 97.62 88 PHE A CA 1
ATOM 699 C C . PHE A 1 88 ? -4.73 0.991 6.18 1 97.62 88 PHE A C 1
ATOM 701 O O . PHE A 1 88 ? -4.598 1.04 7.402 1 97.62 88 PHE A O 1
ATOM 708 N N . GLY A 1 89 ? -3.961 1.602 5.359 1 95.31 89 GLY A N 1
ATOM 709 C CA . GLY A 1 89 ? -2.881 2.447 5.836 1 95.31 89 GLY A CA 1
ATOM 710 C C . GLY A 1 89 ? -3.363 3.602 6.699 1 95.31 89 GLY A C 1
ATOM 711 O O . GLY A 1 89 ? -2.715 3.961 7.684 1 95.31 89 GLY A O 1
ATOM 712 N N . ILE A 1 90 ? -4.457 4.172 6.336 1 97 90 ILE A N 1
ATOM 713 C CA . ILE A 1 90 ? -5.016 5.293 7.09 1 97 90 ILE A CA 1
ATOM 714 C C . ILE A 1 90 ? -5.508 4.805 8.445 1 97 90 ILE A C 1
ATOM 716 O O . ILE A 1 90 ? -5.211 5.414 9.477 1 97 90 ILE A O 1
ATOM 720 N N . LEU A 1 91 ? -6.188 3.658 8.477 1 96.94 91 LEU A N 1
ATOM 721 C CA . LEU A 1 91 ? -6.844 3.188 9.688 1 96.94 91 LEU A CA 1
ATOM 722 C C . LEU A 1 91 ? -5.828 2.576 10.648 1 96.94 91 LEU A C 1
ATOM 724 O O . LEU A 1 91 ? -6.148 2.311 11.812 1 96.94 91 LEU A O 1
ATOM 728 N N . ARG A 1 92 ? -4.633 2.396 10.219 1 92.88 92 ARG A N 1
ATOM 729 C CA . ARG A 1 92 ? -3.592 1.887 11.102 1 92.88 92 ARG A CA 1
ATOM 730 C C . ARG A 1 92 ? -2.904 3.023 11.852 1 92.88 92 ARG A C 1
ATOM 732 O O . ARG A 1 92 ? -2.139 2.783 12.789 1 92.88 92 ARG A O 1
ATOM 739 N N . ARG A 1 93 ? -3.184 4.266 11.477 1 92.06 93 ARG A N 1
ATOM 740 C CA . ARG A 1 93 ? -2.559 5.402 12.141 1 92.06 93 ARG A CA 1
ATOM 741 C C . ARG A 1 93 ? -3.121 5.594 13.547 1 92.06 93 ARG A C 1
ATOM 743 O O . ARG A 1 93 ? -4.016 4.855 13.969 1 92.06 93 ARG A O 1
ATOM 750 N N . ASN A 1 94 ? -2.49 6.562 14.266 1 89.62 94 ASN A N 1
ATOM 751 C CA . ASN A 1 94 ? -2.85 6.773 15.664 1 89.62 94 ASN A CA 1
ATOM 752 C C . ASN A 1 94 ? -4.223 7.422 15.797 1 89.62 94 ASN A C 1
ATOM 754 O O . ASN A 1 94 ? -4.426 8.555 15.367 1 89.62 94 ASN A O 1
ATOM 758 N N . PHE A 1 95 ? -5.145 6.75 16.438 1 91.5 95 PHE A N 1
ATOM 759 C CA . PHE A 1 95 ? -6.496 7.273 16.625 1 91.5 95 PHE A CA 1
ATOM 760 C C . PHE A 1 95 ? -6.797 7.461 18.109 1 91.5 95 PHE A C 1
ATOM 762 O O . PHE A 1 95 ? -7.961 7.488 18.516 1 91.5 95 PHE A O 1
ATOM 769 N N . SER A 1 96 ? -5.836 7.559 18.922 1 90.44 96 SER A N 1
ATOM 770 C CA . SER A 1 96 ? -5.977 7.586 20.375 1 90.44 96 SER A CA 1
ATOM 771 C C . SER A 1 96 ? -6.801 8.789 20.828 1 90.44 96 SER A C 1
ATOM 773 O O . SER A 1 96 ? -7.391 8.773 21.906 1 90.44 96 SER A O 1
ATOM 775 N N . SER A 1 97 ? -6.773 9.789 20.016 1 89.62 97 SER A N 1
ATOM 776 C CA . SER A 1 97 ? -7.512 10.992 20.375 1 89.62 97 SER A CA 1
ATOM 777 C C . SER A 1 97 ? -9.008 10.82 20.141 1 89.62 97 SER A C 1
ATOM 779 O O . SER A 1 97 ? -9.812 11.672 20.516 1 89.62 97 SER A O 1
ATOM 781 N N . THR A 1 98 ? -9.141 9.625 19.562 1 89.75 98 THR A N 1
ATOM 782 C CA . THR A 1 98 ? -10.539 9.375 19.25 1 89.75 98 THR A CA 1
ATOM 783 C C . THR A 1 98 ? -11.195 8.508 20.312 1 89.75 98 THR A C 1
ATOM 785 O O . THR A 1 98 ? -10.516 8.031 21.234 1 89.75 98 THR A O 1
ATOM 788 N N . GLY A 1 99 ? -12.469 8.367 20.578 1 90.12 99 GLY A N 1
ATOM 789 C CA . GLY A 1 99 ? -13.219 7.422 21.391 1 90.12 99 GLY A CA 1
ATOM 790 C C . GLY A 1 99 ? -13.531 6.125 20.672 1 90.12 99 GLY A C 1
ATOM 791 O O . GLY A 1 99 ? -14.359 5.34 21.141 1 90.12 99 GLY A O 1
ATOM 792 N N . TRP A 1 100 ? -12.695 6.008 19.516 1 94.31 100 TRP A N 1
ATOM 793 C CA . TRP A 1 100 ? -12.969 4.812 18.719 1 94.31 100 TRP A CA 1
ATOM 794 C C . TRP A 1 100 ? -12.539 3.555 19.453 1 94.31 100 TRP A C 1
ATOM 796 O O . TRP A 1 100 ? -11.484 3.535 20.109 1 94.31 100 TRP A O 1
ATOM 806 N N . ASN A 1 101 ? -13.367 2.566 19.375 1 94.31 101 ASN A N 1
ATOM 807 C CA . ASN A 1 101 ? -13.062 1.276 19.984 1 94.31 101 ASN A CA 1
ATOM 808 C C . ASN A 1 101 ? -11.953 0.548 19.25 1 94.31 101 ASN A C 1
ATOM 810 O O . ASN A 1 101 ? -12.078 0.259 18.047 1 94.31 101 ASN A O 1
ATOM 814 N N . GLU A 1 102 ? -10.945 0.199 19.906 1 93.81 102 GLU A N 1
ATOM 815 C CA . GLU A 1 102 ? -9.797 -0.453 19.297 1 93.81 102 GLU A CA 1
ATOM 816 C C . GLU A 1 102 ? -10.18 -1.794 18.688 1 93.81 102 GLU A C 1
ATOM 818 O O . GLU A 1 102 ? -9.656 -2.17 17.625 1 93.81 102 GLU A O 1
ATOM 823 N N . THR A 1 103 ? -11.031 -2.492 19.328 1 95.31 103 THR A N 1
ATOM 824 C CA . THR A 1 103 ? -11.445 -3.803 18.828 1 95.31 103 THR A CA 1
ATOM 825 C C . THR A 1 103 ? -12.188 -3.674 17.516 1 95.31 103 THR A C 1
ATOM 827 O O . THR A 1 103 ? -12.031 -4.512 16.625 1 95.31 103 THR A O 1
ATOM 830 N N . VAL A 1 104 ? -13 -2.629 17.422 1 96.69 104 VAL A N 1
ATOM 831 C CA . VAL A 1 104 ? -13.734 -2.393 16.188 1 96.69 104 VAL A CA 1
ATOM 832 C C . VAL A 1 104 ? -12.758 -2.096 15.047 1 96.69 104 VAL A C 1
ATOM 834 O O . VAL A 1 104 ? -12.875 -2.668 13.961 1 96.69 104 VAL A O 1
ATOM 837 N N . ILE A 1 105 ? -11.75 -1.223 15.281 1 96.44 105 ILE A N 1
ATOM 838 C CA . ILE A 1 105 ? -10.75 -0.877 14.273 1 96.44 105 ILE A CA 1
ATOM 839 C C . ILE A 1 105 ? -9.961 -2.123 13.883 1 96.44 105 ILE A C 1
ATOM 841 O O . ILE A 1 105 ? -9.727 -2.373 12.695 1 96.44 105 ILE A O 1
ATOM 845 N N . LYS A 1 106 ? -9.586 -2.908 14.891 1 95.56 106 LYS A N 1
ATOM 846 C CA . LYS A 1 106 ? -8.859 -4.145 14.617 1 95.56 106 LYS A CA 1
ATOM 847 C C . LYS A 1 106 ? -9.68 -5.078 13.727 1 95.56 106 LYS A C 1
ATOM 849 O O . LYS A 1 106 ? -9.133 -5.715 12.82 1 95.56 106 LYS A O 1
ATOM 854 N N . THR A 1 107 ? -10.945 -5.164 14 1 97.06 107 THR A N 1
ATOM 855 C CA . THR A 1 107 ? -11.82 -6.02 13.211 1 97.06 107 THR A CA 1
ATOM 856 C C . THR A 1 107 ? -11.922 -5.516 11.773 1 97.06 107 THR A C 1
ATOM 858 O O . THR A 1 107 ? -11.914 -6.305 10.828 1 97.06 107 THR A O 1
ATOM 861 N N . ILE A 1 108 ? -12.047 -4.211 11.562 1 98.06 108 ILE A N 1
ATOM 862 C CA . ILE A 1 108 ? -12.086 -3.629 10.227 1 98.06 108 ILE A CA 1
ATOM 863 C C . ILE A 1 108 ? -10.789 -3.953 9.484 1 98.06 108 ILE A C 1
ATOM 865 O O . ILE A 1 108 ? -10.82 -4.348 8.312 1 98.06 108 ILE A O 1
ATOM 869 N N . LEU A 1 109 ? -9.633 -3.818 10.172 1 97.06 109 LEU A N 1
ATOM 870 C CA . LEU A 1 109 ? -8.336 -4.07 9.555 1 97.06 109 LEU A CA 1
ATOM 871 C C . LEU A 1 109 ? -8.211 -5.535 9.141 1 97.06 109 LEU A C 1
ATOM 873 O O . LEU A 1 109 ? -7.656 -5.836 8.086 1 97.06 109 LEU A O 1
ATOM 877 N N . VAL A 1 110 ? -8.742 -6.383 9.922 1 95.19 110 VAL A N 1
ATOM 878 C CA . VAL A 1 110 ? -8.734 -7.805 9.594 1 95.19 110 VAL A CA 1
ATOM 879 C C . VAL A 1 110 ? -9.602 -8.055 8.359 1 95.19 110 VAL A C 1
ATOM 881 O O . VAL A 1 110 ? -9.211 -8.805 7.465 1 95.19 110 VAL A O 1
ATOM 884 N N . GLU A 1 111 ? -10.758 -7.418 8.375 1 96.69 111 GLU A N 1
ATOM 885 C CA . GLU A 1 111 ? -11.656 -7.543 7.23 1 96.69 111 GLU A CA 1
ATOM 886 C C . GLU A 1 111 ? -11 -7.008 5.961 1 96.69 111 GLU A C 1
ATOM 888 O O . GLU A 1 111 ? -11.117 -7.617 4.895 1 96.69 111 GLU A O 1
ATOM 893 N N . LEU A 1 112 ? -10.352 -5.887 6.035 1 97.62 112 LEU A N 1
ATOM 894 C CA . LEU A 1 112 ? -9.672 -5.301 4.887 1 97.62 112 LEU A CA 1
ATOM 895 C C . LEU A 1 112 ? -8.547 -6.211 4.406 1 97.6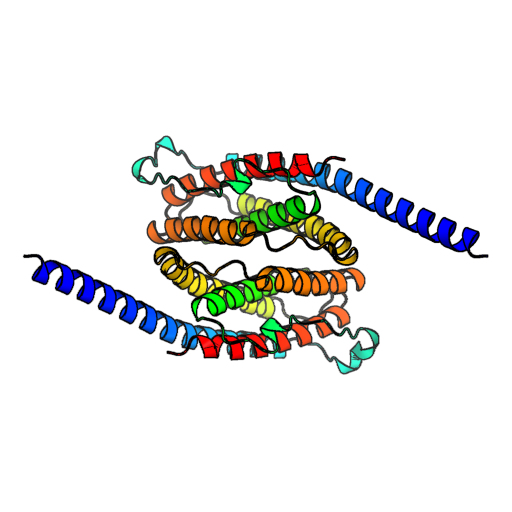2 112 LEU A C 1
ATOM 897 O O . LEU A 1 112 ? -8.367 -6.395 3.199 1 97.62 112 LEU A O 1
ATOM 901 N N . ASP A 1 113 ? -7.801 -6.738 5.328 1 94.94 113 ASP A N 1
ATOM 902 C CA . ASP A 1 113 ? -6.715 -7.656 5.004 1 94.94 113 ASP A CA 1
ATOM 903 C C . ASP A 1 113 ? -7.234 -8.875 4.242 1 94.94 113 ASP A C 1
ATOM 905 O O . ASP A 1 113 ? -6.629 -9.297 3.256 1 94.94 113 ASP A O 1
ATOM 909 N N . GLY A 1 114 ? -8.344 -9.406 4.75 1 94.81 114 GLY A N 1
ATOM 910 C CA . GLY A 1 114 ? -8.961 -10.531 4.07 1 94.81 114 GLY A CA 1
ATOM 911 C C . GLY A 1 114 ? -9.406 -10.203 2.658 1 94.81 114 GLY A C 1
ATOM 912 O O . GLY A 1 114 ? -9.211 -11.008 1.739 1 94.81 114 GLY A O 1
ATOM 913 N N . GLN A 1 115 ? -9.961 -9.039 2.465 1 96.69 115 GLN A N 1
ATOM 914 C CA . GLN A 1 115 ? -10.359 -8.594 1.136 1 96.69 115 GLN A CA 1
ATOM 915 C C . GLN A 1 115 ? -9.156 -8.477 0.205 1 96.69 115 GLN A C 1
ATOM 917 O O . GLN A 1 115 ? -9.211 -8.93 -0.94 1 96.69 115 GLN A O 1
ATOM 922 N N . MET A 1 116 ? -8.148 -7.863 0.685 1 96.44 116 MET A N 1
ATOM 923 C CA . MET A 1 116 ? -6.949 -7.703 -0.131 1 96.44 116 MET A CA 1
ATOM 924 C C . MET A 1 116 ? -6.363 -9.062 -0.511 1 96.44 116 MET A C 1
ATOM 926 O O . MET A 1 116 ? -5.906 -9.25 -1.64 1 96.44 116 MET A O 1
ATOM 930 N N . ASP A 1 117 ? -6.438 -10.031 0.376 1 92.75 117 ASP A N 1
ATOM 931 C CA . ASP A 1 117 ? -5.961 -11.375 0.083 1 92.75 117 ASP A CA 1
ATOM 932 C C . ASP A 1 117 ? -6.75 -12 -1.065 1 92.75 117 ASP A C 1
ATOM 934 O O . ASP A 1 117 ? -6.172 -12.609 -1.966 1 92.75 117 ASP A O 1
ATOM 938 N N . ASP A 1 118 ? -8.047 -11.867 -0.976 1 94.31 118 ASP A N 1
ATOM 939 C CA . ASP A 1 118 ? -8.906 -12.414 -2.023 1 94.31 118 ASP A CA 1
ATOM 940 C C . ASP A 1 118 ? -8.625 -11.742 -3.367 1 94.31 118 ASP A C 1
ATOM 942 O O . ASP A 1 118 ? -8.57 -12.414 -4.402 1 94.31 118 ASP A O 1
ATOM 946 N N . LEU A 1 119 ? -8.469 -10.453 -3.373 1 95.12 119 LEU A N 1
ATOM 947 C CA . LEU A 1 119 ? -8.195 -9.703 -4.594 1 95.12 119 LEU A CA 1
ATOM 948 C C . LEU A 1 119 ? -6.84 -10.094 -5.176 1 95.12 119 LEU A C 1
ATOM 950 O O . LEU A 1 119 ? -6.695 -10.242 -6.391 1 95.12 119 LEU A O 1
ATOM 954 N N . GLU A 1 120 ? -5.867 -10.242 -4.293 1 92.94 120 GLU A N 1
ATOM 955 C CA . GLU A 1 120 ? -4.523 -10.617 -4.723 1 92.94 120 GLU A CA 1
ATOM 956 C C . GLU A 1 120 ? -4.52 -11.992 -5.395 1 92.94 120 GLU A C 1
ATOM 958 O O . GLU A 1 120 ? -3.773 -12.219 -6.348 1 92.94 120 GLU A O 1
ATOM 963 N N . THR A 1 121 ? -5.336 -12.875 -4.883 1 89.44 121 THR A N 1
ATOM 964 C CA . THR A 1 121 ? -5.457 -14.188 -5.508 1 89.44 121 THR A CA 1
ATOM 965 C C . THR A 1 121 ? -5.934 -14.055 -6.949 1 89.44 121 THR A C 1
ATOM 967 O O . THR A 1 121 ? -5.395 -14.703 -7.848 1 89.44 121 THR A O 1
ATOM 970 N N . ILE A 1 122 ? -6.891 -13.211 -7.164 1 90 122 ILE A N 1
ATOM 971 C CA . ILE A 1 122 ? -7.43 -13.008 -8.5 1 90 122 ILE A CA 1
ATOM 972 C C . ILE A 1 122 ? -6.406 -12.266 -9.359 1 90 122 ILE A C 1
ATOM 974 O O . ILE A 1 122 ? -6.242 -12.57 -10.547 1 90 122 ILE A O 1
ATOM 978 N N . LEU A 1 123 ? -5.746 -11.289 -8.82 1 89.56 123 LEU A N 1
ATOM 979 C CA . LEU A 1 123 ? -4.738 -10.523 -9.547 1 89.56 123 LEU A CA 1
ATOM 980 C C . LEU A 1 123 ? -3.617 -11.438 -10.031 1 89.56 123 LEU A C 1
ATOM 982 O O . LEU A 1 123 ? -3.078 -11.227 -11.125 1 89.56 123 LEU A O 1
ATOM 986 N N . GLU A 1 124 ? -3.277 -12.414 -9.25 1 84.44 124 GLU A N 1
ATOM 987 C CA . GLU A 1 124 ? -2.283 -13.406 -9.656 1 84.44 124 GLU A CA 1
ATOM 988 C C . GLU A 1 124 ? -2.73 -14.148 -10.914 1 84.44 124 GLU A C 1
ATOM 990 O O . GLU A 1 124 ? -1.929 -14.391 -11.812 1 84.44 124 GLU A O 1
ATOM 995 N N . GLU A 1 125 ? -3.955 -14.484 -10.914 1 81.81 125 GLU A N 1
ATOM 996 C CA . GLU A 1 125 ? -4.516 -15.195 -12.062 1 81.81 125 GLU A CA 1
ATOM 997 C C . GLU A 1 125 ? -4.523 -14.312 -13.305 1 81.81 125 GLU A C 1
ATOM 999 O O . GLU A 1 125 ? -4.238 -14.781 -14.406 1 81.81 125 GLU A O 1
ATOM 1004 N N . ILE A 1 126 ? -4.828 -13.047 -13.102 1 81.94 126 ILE A N 1
ATOM 1005 C CA . ILE A 1 126 ? -4.883 -12.078 -14.188 1 81.94 126 ILE A CA 1
ATOM 1006 C C . ILE A 1 126 ? -3.488 -11.875 -14.773 1 81.94 126 ILE A C 1
ATOM 1008 O O . ILE A 1 126 ? -3.326 -11.773 -15.992 1 81.94 126 ILE A O 1
ATOM 1012 N N . MET A 1 127 ? -2.529 -11.758 -13.977 1 75 127 MET A N 1
ATOM 1013 C CA . MET A 1 127 ? -1.154 -11.5 -14.398 1 75 127 MET A CA 1
ATOM 1014 C C . MET A 1 127 ? -0.623 -12.656 -15.234 1 75 127 MET A C 1
ATOM 1016 O O . MET A 1 127 ? 0.201 -12.453 -16.125 1 75 127 MET A O 1
ATOM 1020 N N . GLU A 1 128 ? -1.025 -13.742 -15 1 71.5 128 GLU A N 1
ATOM 1021 C CA . GLU A 1 128 ? -0.617 -14.906 -15.781 1 71.5 128 GLU A CA 1
ATOM 1022 C C . GLU A 1 128 ? -1.144 -14.82 -17.219 1 71.5 128 GLU A C 1
ATOM 1024 O O . GLU A 1 128 ? -0.531 -15.359 -18.141 1 71.5 128 GLU A O 1
ATOM 1029 N N . GLU A 1 129 ? -2.197 -14.117 -17.406 1 66.81 129 GLU A N 1
ATOM 1030 C CA . GLU A 1 129 ? -2.805 -14.031 -18.734 1 66.81 129 GLU A CA 1
ATOM 1031 C C . GLU A 1 129 ? -2.273 -12.828 -19.516 1 66.81 129 GLU A C 1
ATOM 1033 O O . GLU A 1 129 ? -2.582 -12.648 -20.688 1 66.81 129 GLU A O 1
ATOM 1038 N N . GLU A 1 130 ? -1.048 -12.211 -19.156 1 59.91 130 GLU A N 1
ATOM 1039 C CA . GLU A 1 130 ? -0.318 -11.117 -19.797 1 59.91 130 GLU A CA 1
ATOM 1040 C C . GLU A 1 130 ? -1.188 -9.875 -19.922 1 59.91 130 GLU A C 1
ATOM 1042 O O . GLU A 1 130 ? -0.916 -9 -20.75 1 59.91 130 GLU A O 1
ATOM 1047 N N . ASN A 1 131 ? -2.279 -9.859 -19.344 1 59.34 131 ASN A N 1
ATOM 1048 C CA . ASN A 1 131 ? -3.146 -8.703 -19.531 1 59.34 131 ASN A CA 1
ATOM 1049 C C . ASN A 1 131 ? -3.08 -7.75 -18.344 1 59.34 131 ASN A C 1
ATOM 1051 O O . ASN A 1 131 ? -4.113 -7.289 -17.859 1 59.34 131 ASN A O 1
ATOM 1055 N N . PHE A 1 132 ? -1.911 -7.535 -17.891 1 61.5 132 PHE A N 1
ATOM 1056 C CA . PHE A 1 132 ? -1.932 -6.621 -16.766 1 61.5 132 PHE A CA 1
ATOM 1057 C C . PHE A 1 132 ? -2.404 -5.238 -17.188 1 61.5 132 PHE A C 1
ATOM 1059 O O . PHE A 1 132 ? -2.143 -4.805 -18.312 1 61.5 132 PHE A O 1
ATOM 1066 N N . PRO A 1 133 ? -3.268 -4.832 -16.312 1 59.06 133 PRO A N 1
ATOM 1067 C CA . PRO A 1 133 ? -3.891 -3.547 -16.641 1 59.06 133 PRO A CA 1
ATOM 1068 C C . PRO A 1 133 ? -2.877 -2.496 -17.078 1 59.06 133 PRO A C 1
ATOM 1070 O O . PRO A 1 133 ? -1.735 -2.494 -16.609 1 59.06 133 PRO A O 1
ATOM 1073 N N . ARG A 1 134 ? -2.996 -1.995 -18.219 1 52.78 134 ARG A N 1
ATOM 1074 C CA . ARG A 1 134 ? -2.246 -0.912 -18.844 1 52.78 134 ARG A CA 1
ATOM 1075 C C . ARG A 1 134 ? -2.41 0.39 -18.062 1 52.78 134 ARG A C 1
ATOM 1077 O O . ARG A 1 134 ? -3.52 0.741 -17.656 1 52.78 134 ARG A O 1
ATOM 1084 N N . GLY A 1 135 ? -1.232 1.01 -17.781 1 52.88 135 GLY A N 1
ATOM 1085 C CA . GLY A 1 135 ? -0.685 2.305 -17.422 1 52.88 135 GLY A CA 1
ATOM 1086 C C . GLY A 1 135 ? -1.743 3.295 -16.969 1 52.88 135 GLY A C 1
ATOM 1087 O O . GLY A 1 135 ? -2 4.289 -17.656 1 52.88 135 GLY A O 1
ATOM 1088 N N . ASP A 1 136 ? -2.744 2.908 -16.172 1 65.56 136 ASP A N 1
ATOM 1089 C CA . ASP A 1 136 ? -3.768 3.916 -15.914 1 65.56 136 ASP A CA 1
ATOM 1090 C C . ASP A 1 136 ? -3.367 4.832 -14.758 1 65.56 136 ASP A C 1
ATOM 1092 O O . ASP A 1 136 ? -2.744 4.383 -13.797 1 65.56 136 ASP A O 1
ATOM 1096 N N . MET A 1 137 ? -3.287 6.09 -15.047 1 77.69 137 MET A N 1
ATOM 1097 C CA . MET A 1 137 ? -3.049 7.191 -14.125 1 77.69 137 MET A CA 1
ATOM 1098 C C . MET A 1 137 ? -3.998 7.117 -12.93 1 77.69 137 MET A C 1
ATOM 1100 O O . MET A 1 137 ? -3.811 7.82 -11.938 1 77.69 137 MET A O 1
ATOM 1104 N N . THR A 1 138 ? -4.824 6.129 -12.977 1 85.5 138 THR A N 1
ATOM 1105 C CA . THR A 1 138 ? -5.828 6.031 -11.922 1 85.5 138 THR A CA 1
ATOM 1106 C C . THR A 1 138 ? -5.176 5.68 -10.586 1 85.5 138 THR A C 1
ATOM 1108 O O . THR A 1 138 ? -5.535 6.238 -9.555 1 85.5 138 THR A O 1
ATOM 1111 N N . ILE A 1 139 ? -4.215 4.793 -10.625 1 87.88 139 ILE A N 1
ATOM 1112 C CA . ILE A 1 139 ? -3.541 4.371 -9.398 1 87.88 139 ILE A CA 1
ATOM 1113 C C . ILE A 1 139 ? -2.781 5.547 -8.797 1 87.88 139 ILE A C 1
ATOM 1115 O O . ILE A 1 139 ? -2.818 5.762 -7.578 1 87.88 139 ILE A O 1
ATOM 1119 N N . LEU A 1 140 ? -2.182 6.309 -9.625 1 85.62 140 LEU A N 1
ATOM 1120 C CA . LEU A 1 140 ? -1.442 7.473 -9.156 1 85.62 140 LEU A CA 1
ATOM 1121 C C . LEU A 1 140 ? -2.391 8.523 -8.586 1 85.62 140 LEU A C 1
ATOM 1123 O O . LEU A 1 140 ? -2.092 9.141 -7.559 1 85.62 140 LEU A O 1
ATOM 1127 N N . HIS A 1 141 ? -3.455 8.711 -9.281 1 88.88 141 HIS A N 1
ATOM 1128 C CA . HIS A 1 141 ? -4.445 9.664 -8.789 1 88.88 141 HIS A CA 1
ATOM 1129 C C . HIS A 1 141 ? -5.02 9.219 -7.449 1 88.88 141 HIS A C 1
ATOM 1131 O O . HIS A 1 141 ? -5.27 10.055 -6.574 1 88.88 141 HIS A O 1
ATOM 1137 N N . LEU A 1 142 ? -5.223 7.945 -7.316 1 92.06 142 LEU A N 1
ATOM 1138 C CA . LEU A 1 142 ? -5.699 7.414 -6.043 1 92.06 142 LEU A CA 1
ATOM 1139 C C . LEU A 1 142 ? -4.676 7.648 -4.938 1 92.06 142 LEU A C 1
ATOM 1141 O O . LEU A 1 142 ? -5.031 8.062 -3.834 1 92.06 142 LEU A O 1
ATOM 1145 N N . LYS A 1 143 ? -3.443 7.355 -5.254 1 90.38 143 LYS A N 1
ATOM 1146 C CA . LYS A 1 143 ? -2.393 7.578 -4.266 1 90.38 143 LYS A CA 1
ATOM 1147 C C . LYS A 1 143 ? -2.354 9.039 -3.828 1 90.38 143 LYS A C 1
ATOM 1149 O O . LYS A 1 143 ? -2.199 9.336 -2.643 1 90.38 143 LYS A O 1
ATOM 1154 N N . LYS A 1 144 ? -2.475 9.938 -4.773 1 88.81 144 LYS A N 1
ATOM 1155 C CA . LYS A 1 144 ? -2.506 11.367 -4.465 1 88.81 144 LYS A CA 1
ATOM 1156 C C . LYS A 1 144 ? -3.701 11.711 -3.58 1 88.81 144 LYS A C 1
ATOM 1158 O O . LYS A 1 144 ? -3.568 12.469 -2.615 1 88.81 144 LYS A O 1
ATOM 1163 N N . TYR A 1 145 ? -4.816 11.242 -3.969 1 94.5 145 TYR A N 1
ATOM 1164 C CA . TYR A 1 145 ? -6.047 11.461 -3.217 1 94.5 145 TYR A CA 1
ATOM 1165 C C . TYR A 1 145 ? -5.883 11.031 -1.766 1 94.5 145 TYR A C 1
ATOM 1167 O O . TYR A 1 145 ? -6.164 11.805 -0.846 1 94.5 145 TYR A O 1
ATOM 1175 N N . TYR A 1 146 ? -5.348 9.836 -1.48 1 96.19 146 TYR A N 1
ATOM 1176 C CA . TYR A 1 146 ? -5.25 9.32 -0.121 1 96.19 146 TYR A CA 1
ATOM 1177 C C . TYR A 1 146 ? -4.121 10.008 0.644 1 96.19 146 TYR A C 1
ATOM 1179 O O . TYR A 1 146 ? -4.203 10.172 1.862 1 96.19 146 TYR A O 1
ATOM 1187 N N . LEU A 1 147 ? -3.154 10.383 -0.106 1 94.06 147 LEU A N 1
ATOM 1188 C CA . LEU A 1 147 ? -2.107 11.18 0.522 1 94.06 147 LEU A CA 1
ATOM 1189 C C . LEU A 1 147 ? -2.672 12.5 1.055 1 94.06 147 LEU A C 1
ATOM 1191 O O . LEU A 1 147 ? -2.238 12.984 2.102 1 94.06 147 LEU A O 1
ATOM 1195 N N . SER A 1 148 ? -3.584 13.055 0.297 1 93.88 148 SER A N 1
ATOM 1196 C CA . SER A 1 148 ? -4.184 14.305 0.747 1 93.88 148 SER A CA 1
ATOM 1197 C C . SER A 1 148 ? -4.98 14.109 2.031 1 93.88 148 SER A C 1
ATOM 1199 O O . SER A 1 148 ? -5.043 15.008 2.873 1 93.88 148 SER A O 1
ATOM 1201 N N . ILE A 1 149 ? -5.586 12.945 2.182 1 96.44 149 ILE A N 1
ATOM 1202 C CA . ILE A 1 149 ? -6.316 12.625 3.404 1 96.44 149 ILE A CA 1
ATOM 1203 C C . ILE A 1 149 ? -5.34 12.523 4.574 1 96.44 149 ILE A C 1
ATOM 1205 O O . ILE A 1 149 ? -5.602 13.039 5.66 1 96.44 149 ILE A O 1
ATOM 1209 N N . LEU A 1 150 ? -4.219 11.914 4.348 1 94.38 150 LEU A N 1
ATOM 1210 C CA . LEU A 1 150 ? -3.211 11.773 5.395 1 94.38 150 LEU A CA 1
ATOM 1211 C C . LEU A 1 150 ? -2.652 13.133 5.797 1 94.38 150 LEU A C 1
ATOM 1213 O O . LEU A 1 150 ? -2.439 13.398 6.984 1 94.38 150 LEU A O 1
ATOM 1217 N N . GLN A 1 151 ? -2.412 13.922 4.801 1 92.62 151 GLN A N 1
ATOM 1218 C CA . GLN A 1 151 ? -1.938 15.273 5.07 1 92.62 151 GLN A CA 1
ATOM 1219 C C . GLN A 1 151 ? -2.934 16.047 5.934 1 92.62 151 GLN A C 1
ATOM 1221 O O . GLN A 1 151 ? -2.539 16.781 6.848 1 92.62 151 GLN A O 1
ATOM 1226 N N . TYR A 1 152 ? -4.18 15.969 5.559 1 96.31 152 TYR A N 1
ATOM 1227 C CA . TYR A 1 152 ? -5.238 16.594 6.336 1 96.31 152 TYR A CA 1
ATOM 1228 C C . TYR A 1 152 ? -5.199 16.141 7.789 1 96.31 152 TYR A C 1
ATOM 1230 O O . TYR A 1 152 ? -5.227 16.953 8.711 1 96.31 152 TYR A O 1
ATOM 1238 N N . LEU A 1 153 ? -5.117 14.805 8.055 1 95.69 153 LEU A N 1
ATOM 1239 C CA . LEU A 1 153 ? -5.074 14.266 9.414 1 95.69 153 LEU A CA 1
ATOM 1240 C C . LEU A 1 153 ? -3.877 14.812 10.18 1 95.69 153 LEU A C 1
ATOM 1242 O O . LEU A 1 153 ? -4.008 15.242 11.328 1 95.69 153 LEU A O 1
ATOM 1246 N N . LYS A 1 154 ? -2.775 14.844 9.508 1 92.38 154 LYS A N 1
ATOM 1247 C CA . LYS A 1 154 ? -1.557 15.352 10.125 1 92.38 154 LYS A CA 1
ATOM 1248 C C . LYS A 1 154 ? -1.693 16.828 10.477 1 92.38 154 LYS A C 1
ATOM 1250 O O . LYS A 1 154 ? -1.297 17.266 11.562 1 92.38 154 LYS A O 1
ATOM 1255 N N . SER A 1 155 ? -2.248 17.609 9.555 1 92.81 155 SER A N 1
ATOM 1256 C CA . SER A 1 155 ? -2.383 19.047 9.742 1 92.81 155 SER A CA 1
ATOM 1257 C C . SER A 1 155 ? -3.346 19.359 10.883 1 92.81 155 SER A C 1
ATOM 1259 O O . SER A 1 155 ? -3.225 20.406 11.531 1 92.81 155 SER A O 1
ATOM 1261 N N . LYS A 1 156 ? -4.266 18.438 11.102 1 95 156 LYS A N 1
ATOM 1262 C CA . LYS A 1 156 ? -5.234 18.625 12.18 1 95 156 LYS A CA 1
ATOM 1263 C C . LYS A 1 156 ? -4.793 17.906 13.453 1 95 156 LYS A C 1
ATOM 1265 O O . LYS A 1 156 ? -5.586 17.734 14.375 1 95 156 LYS A O 1
ATOM 1270 N N . GLU A 1 157 ? -3.494 17.375 13.43 1 93.56 157 GLU A N 1
ATOM 1271 C CA . GLU A 1 157 ? -2.844 16.75 14.57 1 93.56 157 GLU A CA 1
ATOM 1272 C C . GLU A 1 157 ? -3.619 15.516 15.047 1 93.56 157 GLU A C 1
ATOM 1274 O O . GLU A 1 157 ? -3.678 15.234 16.25 1 93.56 157 GLU A O 1
ATOM 1279 N N . TYR A 1 158 ? -4.328 14.961 14.195 1 94.12 158 TYR A N 1
ATOM 1280 C CA . TYR A 1 158 ? -5.027 13.703 14.445 1 94.12 158 TYR A CA 1
ATOM 1281 C C . TYR A 1 158 ? -6.051 13.867 15.57 1 94.12 158 TYR A C 1
ATOM 1283 O O . TYR A 1 158 ? -6.25 12.953 16.375 1 94.12 158 TYR A O 1
ATOM 1291 N N . ARG A 1 159 ? -6.664 14.93 15.617 1 95.06 159 ARG A N 1
ATOM 1292 C CA . ARG A 1 159 ? -7.68 15.141 16.641 1 95.06 159 ARG A CA 1
ATOM 1293 C C . ARG A 1 159 ? -8.969 14.406 16.297 1 95.06 159 ARG A C 1
ATOM 1295 O O . ARG A 1 159 ? -9.148 13.953 15.164 1 95.06 159 ARG A O 1
ATOM 1302 N N . SER A 1 160 ? -9.891 14.445 17.219 1 95.19 160 SER A N 1
ATOM 1303 C CA . SER A 1 160 ? -11.109 13.648 17.109 1 95.19 160 SER A CA 1
ATOM 1304 C C . SER A 1 160 ? -11.961 14.109 15.93 1 95.19 160 SER A C 1
ATOM 1306 O O . SER A 1 160 ? -12.469 13.289 15.164 1 95.19 160 SER A O 1
ATOM 1308 N N . CYS A 1 161 ? -12.094 15.352 15.797 1 96.12 161 CYS A N 1
ATOM 1309 C CA . CYS A 1 161 ? -12.922 15.859 14.719 1 96.12 161 CYS A CA 1
ATOM 1310 C C . CYS A 1 161 ? -12.305 15.547 13.359 1 96.12 161 CYS A C 1
ATOM 1312 O O . CYS A 1 161 ? -13.016 15.289 12.391 1 96.12 161 CYS A O 1
ATOM 1314 N N . ALA A 1 162 ? -10.961 15.641 13.203 1 96.5 162 ALA A N 1
ATOM 1315 C CA . ALA A 1 162 ? -10.305 15.266 11.953 1 96.5 162 ALA A CA 1
ATOM 1316 C C . ALA A 1 162 ? -10.625 13.828 11.578 1 96.5 162 ALA A C 1
ATOM 1318 O O . ALA A 1 162 ? -10.938 13.539 10.414 1 96.5 162 ALA A O 1
ATOM 1319 N N . TRP A 1 163 ? -10.625 12.961 12.523 1 96.69 163 TRP A N 1
ATOM 1320 C CA . TRP A 1 163 ? -10.938 11.555 12.281 1 96.69 163 TRP A CA 1
ATOM 1321 C C . TRP A 1 163 ? -12.406 11.383 11.898 1 96.69 163 TRP A C 1
ATOM 1323 O O . TRP A 1 163 ? -12.742 10.523 11.086 1 96.69 163 TRP A O 1
ATOM 1333 N N . THR A 1 164 ? -13.297 12.172 12.523 1 96.62 164 THR A N 1
ATOM 1334 C CA . THR A 1 164 ? -14.711 12.141 12.156 1 96.62 164 THR A CA 1
ATOM 1335 C C . THR A 1 164 ? -14.891 12.477 10.672 1 96.62 164 THR A C 1
ATOM 1337 O O . THR A 1 164 ? -15.656 11.812 9.969 1 96.62 164 THR A O 1
ATOM 1340 N N . VAL A 1 165 ? -14.172 13.492 10.234 1 97.06 165 VAL A N 1
ATOM 1341 C CA . VAL A 1 165 ? -14.234 13.891 8.836 1 97.06 165 VAL A CA 1
ATOM 1342 C C . VAL A 1 165 ? -13.734 12.75 7.949 1 97.06 165 VAL A C 1
ATOM 1344 O O . VAL A 1 165 ? -14.352 12.43 6.93 1 97.06 165 VAL A O 1
ATOM 1347 N N . VAL A 1 166 ? -12.633 12.141 8.32 1 97.25 166 VAL A N 1
ATOM 1348 C CA . VAL A 1 166 ? -12.031 11.062 7.551 1 97.25 166 VAL A CA 1
ATOM 1349 C C . VAL A 1 166 ? -12.938 9.836 7.586 1 97.25 166 VAL A C 1
ATOM 1351 O O . VAL A 1 166 ? -13.055 9.109 6.594 1 97.25 166 VAL A O 1
ATOM 1354 N N . GLN A 1 167 ? -13.617 9.594 8.719 1 97.31 167 GLN A N 1
ATOM 1355 C CA . GLN A 1 167 ? -14.594 8.516 8.828 1 97.31 167 GLN A CA 1
ATOM 1356 C C . GLN A 1 167 ? -15.672 8.641 7.758 1 97.31 167 GLN A C 1
ATOM 1358 O O . GLN A 1 167 ? -16 7.664 7.082 1 97.31 167 GLN A O 1
ATOM 1363 N N . VAL A 1 168 ? -16.203 9.789 7.629 1 96.31 168 VAL A N 1
ATOM 1364 C CA . VAL A 1 168 ? -17.234 10.055 6.633 1 96.31 168 VAL A CA 1
ATOM 1365 C C . VAL A 1 168 ? -16.672 9.836 5.23 1 96.31 168 VAL A C 1
ATOM 1367 O O . VAL A 1 168 ? -17.344 9.273 4.363 1 96.31 168 VAL A O 1
ATOM 1370 N N . GLU A 1 169 ? -15.43 10.312 5.008 1 97.56 169 GLU A N 1
ATOM 1371 C CA . GLU A 1 169 ? -14.797 10.156 3.701 1 97.56 169 GLU A CA 1
ATOM 1372 C C . GLU A 1 169 ? -14.586 8.688 3.365 1 97.56 169 GLU A C 1
ATOM 1374 O O . GLU A 1 169 ? -14.797 8.266 2.225 1 97.56 169 GLU A O 1
ATOM 1379 N N . ILE A 1 170 ? -14.148 7.895 4.332 1 98 170 ILE A N 1
ATOM 1380 C CA . ILE A 1 170 ? -13.945 6.469 4.102 1 98 170 ILE A CA 1
ATOM 1381 C C . ILE A 1 170 ? -15.281 5.797 3.818 1 98 170 ILE A C 1
ATOM 1383 O O . ILE A 1 170 ? -15.367 4.898 2.977 1 98 170 ILE A O 1
ATOM 1387 N N . LEU A 1 171 ? -16.328 6.207 4.535 1 97.38 171 LEU A N 1
ATOM 1388 C CA . LEU A 1 171 ? -17.656 5.688 4.25 1 97.38 171 LEU A CA 1
ATOM 1389 C C . LEU A 1 171 ? -18.062 5.988 2.809 1 97.38 171 LEU A C 1
ATOM 1391 O O . LEU A 1 171 ? -18.625 5.133 2.127 1 97.38 171 LEU A O 1
ATOM 1395 N N . ARG A 1 172 ? -17.781 7.164 2.377 1 95.88 172 ARG A N 1
ATOM 1396 C CA . ARG A 1 172 ? -18.016 7.527 0.984 1 95.88 172 ARG A CA 1
ATOM 1397 C C . ARG A 1 172 ? -17.234 6.617 0.04 1 95.88 172 ARG A C 1
ATOM 1399 O O . ARG A 1 172 ? -17.75 6.215 -1.006 1 95.88 172 ARG A O 1
ATOM 1406 N N . ASN A 1 173 ? -16 6.32 0.374 1 97.75 173 ASN A N 1
ATOM 1407 C CA . ASN A 1 173 ? -15.188 5.418 -0.43 1 97.75 173 ASN A CA 1
ATOM 1408 C C . ASN A 1 173 ? -15.852 4.051 -0.58 1 97.75 173 ASN A C 1
ATOM 1410 O O . ASN A 1 173 ? -15.766 3.428 -1.641 1 97.75 173 ASN A O 1
ATOM 1414 N N . PHE A 1 174 ? -16.484 3.566 0.469 1 97.38 174 PHE A N 1
ATOM 1415 C CA . PHE A 1 174 ? -17.109 2.252 0.397 1 97.38 174 PHE A CA 1
ATOM 1416 C C . PHE A 1 174 ? -18.297 2.271 -0.559 1 97.38 174 PHE A C 1
ATOM 1418 O O . PHE A 1 174 ? -18.625 1.249 -1.164 1 97.38 174 PHE A O 1
ATOM 1425 N N . SER A 1 175 ? -18.922 3.418 -0.752 1 94.69 175 SER A N 1
ATOM 1426 C CA . SER A 1 175 ? -19.938 3.527 -1.786 1 94.69 175 SER A CA 1
ATOM 1427 C C . SER A 1 175 ? -19.344 3.361 -3.178 1 94.69 175 SER A C 1
ATOM 1429 O O . SER A 1 175 ? -19.938 2.729 -4.047 1 94.69 175 SER A O 1
ATOM 1431 N N . PHE A 1 176 ? -18.203 3.918 -3.393 1 95.19 176 PHE A N 1
ATOM 1432 C CA . PHE A 1 176 ? -17.516 3.748 -4.664 1 95.19 176 PHE A CA 1
ATOM 1433 C C . PHE A 1 176 ? -17.062 2.303 -4.852 1 95.19 176 PHE A C 1
ATOM 1435 O O . PHE A 1 176 ? -17.172 1.752 -5.949 1 95.19 176 PHE A O 1
ATOM 1442 N N . LEU A 1 177 ? -16.516 1.759 -3.766 1 96.56 177 LEU A N 1
ATOM 1443 C CA . LEU A 1 177 ? -16.078 0.367 -3.811 1 96.56 177 LEU A CA 1
ATOM 1444 C C . LEU A 1 177 ? -17.234 -0.554 -4.184 1 96.56 177 LEU A C 1
ATOM 1446 O O . LEU A 1 177 ? -17.047 -1.511 -4.941 1 96.56 177 LEU A O 1
ATOM 1450 N N . ASN A 1 178 ? -18.406 -0.291 -3.631 1 93.94 178 ASN A N 1
ATOM 1451 C CA . ASN A 1 178 ? -19.594 -1.072 -3.994 1 93.94 178 ASN A CA 1
ATOM 1452 C C . ASN A 1 178 ? -19.891 -0.968 -5.488 1 93.94 178 ASN A C 1
ATOM 1454 O O . ASN A 1 178 ? -20.188 -1.972 -6.137 1 93.94 178 ASN A O 1
ATOM 1458 N N . ARG A 1 179 ? -19.781 0.16 -6.012 1 91.69 179 ARG A N 1
ATOM 1459 C CA . ARG A 1 179 ? -20.031 0.359 -7.438 1 91.69 179 ARG A CA 1
ATOM 1460 C C . ARG A 1 179 ? -18.984 -0.366 -8.281 1 91.69 179 ARG A C 1
ATOM 1462 O O . ARG A 1 179 ? -19.312 -1.011 -9.273 1 91.69 179 ARG A O 1
ATOM 1469 N N . LEU A 1 180 ? -17.719 -0.229 -7.867 1 92.62 180 LEU A N 1
ATOM 1470 C CA . LEU A 1 180 ? -16.641 -0.907 -8.586 1 92.62 180 LEU A CA 1
ATOM 1471 C C . LEU A 1 180 ? -16.844 -2.42 -8.547 1 92.62 180 LEU A C 1
ATOM 1473 O O . LEU A 1 180 ? -16.516 -3.113 -9.516 1 92.62 180 LEU A O 1
ATOM 1477 N N . THR A 1 181 ? -17.312 -2.875 -7.387 1 93.31 181 THR A N 1
ATOM 1478 C CA . THR A 1 181 ? -17.531 -4.305 -7.223 1 93.31 181 THR A CA 1
ATOM 1479 C C . THR A 1 181 ? -18.578 -4.805 -8.219 1 93.31 181 THR A C 1
ATOM 1481 O O . THR A 1 181 ? -18.516 -5.949 -8.672 1 93.31 181 THR A O 1
ATOM 1484 N N . ASP A 1 182 ? -19.469 -3.99 -8.641 1 88.81 182 ASP A N 1
ATOM 1485 C CA . ASP A 1 182 ? -20.516 -4.367 -9.594 1 88.81 182 ASP A CA 1
ATOM 1486 C C . ASP A 1 182 ? -19.922 -4.609 -10.984 1 88.81 182 ASP A C 1
ATOM 1488 O O . ASP A 1 182 ? -20.547 -5.285 -11.812 1 88.81 182 ASP A O 1
ATOM 1492 N N . TYR A 1 183 ? -18.766 -4.078 -11.242 1 86.06 183 TYR A N 1
ATOM 1493 C CA . TYR A 1 183 ? -18.109 -4.289 -12.523 1 86.06 183 TYR A CA 1
ATOM 1494 C C . TYR A 1 183 ? -17.531 -5.695 -12.617 1 86.06 183 TYR A C 1
ATOM 1496 O O . TYR A 1 183 ? -17.156 -6.152 -13.695 1 86.06 183 TYR A O 1
ATOM 1504 N N . LEU A 1 184 ? -17.406 -6.312 -11.5 1 86.19 184 LEU A N 1
ATOM 1505 C CA . LEU A 1 184 ? -16.844 -7.656 -11.492 1 86.19 184 LEU A CA 1
ATOM 1506 C C . LEU A 1 184 ? -17.875 -8.688 -11.938 1 86.19 184 LEU A C 1
ATOM 1508 O O . LEU A 1 184 ? -17.547 -9.867 -12.078 1 86.19 184 LEU A O 1
ATOM 1512 N N . ARG A 1 185 ? -19.047 -8.203 -12.188 1 77.12 185 ARG A N 1
ATOM 1513 C CA . ARG A 1 185 ? -20.125 -9.094 -12.586 1 77.12 185 ARG A CA 1
ATOM 1514 C C . ARG A 1 185 ? -19.953 -9.547 -14.031 1 77.12 185 ARG A C 1
ATOM 1516 O O . ARG A 1 185 ? -19.578 -8.75 -14.898 1 77.12 185 ARG A O 1
ATOM 1523 N N . ASN A 1 186 ? -19.969 -10.922 -14.234 1 65 186 ASN A N 1
ATOM 1524 C CA . ASN A 1 186 ? -20.109 -11.422 -15.602 1 65 186 ASN A CA 1
ATOM 1525 C C . ASN A 1 186 ? -21.453 -11.031 -16.203 1 65 186 ASN A C 1
ATOM 1527 O O . ASN A 1 186 ? -22.453 -10.945 -15.508 1 65 186 ASN A O 1
ATOM 1531 N N . MET B 1 1 ? 6.406 48.812 -9.828 1 64.19 1 MET B N 1
ATOM 1532 C CA . MET B 1 1 ? 5.59 47.906 -9.023 1 64.19 1 MET B CA 1
ATOM 1533 C C . MET B 1 1 ? 5.668 46.5 -9.562 1 64.19 1 MET B C 1
ATOM 1535 O O . MET B 1 1 ? 5.848 45.531 -8.789 1 64.19 1 MET B O 1
ATOM 1539 N N . ALA B 1 2 ? 5.828 46.406 -10.766 1 69.38 2 ALA B N 1
ATOM 1540 C CA . ALA B 1 2 ? 5.871 45.062 -11.375 1 69.38 2 ALA B CA 1
ATOM 1541 C C . ALA B 1 2 ? 7.191 44.375 -11.07 1 69.38 2 ALA B C 1
ATOM 1543 O O . ALA B 1 2 ? 7.211 43.188 -10.781 1 69.38 2 ALA B O 1
ATOM 1544 N N . ASN B 1 3 ? 8.148 45.094 -11 1 82.56 3 ASN B N 1
ATOM 1545 C CA . ASN B 1 3 ? 9.469 44.531 -10.773 1 82.56 3 ASN B CA 1
ATOM 1546 C C . ASN B 1 3 ? 9.625 44 -9.344 1 82.56 3 ASN B C 1
ATOM 1548 O O . ASN B 1 3 ? 10.25 42.969 -9.117 1 82.56 3 ASN B O 1
ATOM 1552 N N . LYS B 1 4 ? 9.016 44.656 -8.461 1 86.06 4 LYS B N 1
ATOM 1553 C CA . LYS B 1 4 ? 9.039 44.25 -7.062 1 86.06 4 LYS B CA 1
ATOM 1554 C C . LYS B 1 4 ? 8.25 42.938 -6.859 1 86.06 4 LYS B C 1
ATOM 1556 O O . LYS B 1 4 ? 8.672 42.062 -6.125 1 86.06 4 LYS B O 1
ATOM 1561 N N . CYS B 1 5 ? 7.16 42.75 -7.551 1 83.81 5 CYS B N 1
ATOM 1562 C CA . CYS B 1 5 ? 6.32 41.562 -7.469 1 83.81 5 CYS B CA 1
ATOM 1563 C C . CYS B 1 5 ? 7.039 40.344 -8.039 1 83.81 5 CYS B C 1
ATOM 1565 O O . CYS B 1 5 ? 6.992 39.281 -7.465 1 83.81 5 CYS B O 1
ATOM 1567 N N . ILE B 1 6 ? 7.742 40.531 -9.086 1 86.75 6 ILE B N 1
ATOM 1568 C CA . ILE B 1 6 ? 8.477 39.469 -9.734 1 86.75 6 ILE B CA 1
ATOM 1569 C C . ILE B 1 6 ? 9.625 39 -8.836 1 86.75 6 ILE B C 1
ATOM 1571 O O . ILE B 1 6 ? 9.883 37.812 -8.711 1 86.75 6 ILE B O 1
ATOM 1575 N N . LEU B 1 7 ? 10.234 40.031 -8.203 1 87.75 7 LEU B N 1
ATOM 1576 C CA . LEU B 1 7 ? 11.336 39.688 -7.305 1 87.75 7 LEU B CA 1
ATOM 1577 C C . LEU B 1 7 ? 10.836 38.938 -6.074 1 87.75 7 LEU B C 1
ATOM 1579 O O . LEU B 1 7 ? 11.477 38 -5.605 1 87.75 7 LEU B O 1
ATOM 1583 N N . GLN B 1 8 ? 9.656 39.344 -5.555 1 88.75 8 GLN B N 1
ATOM 1584 C CA . GLN B 1 8 ? 9.055 38.688 -4.402 1 88.75 8 GLN B CA 1
ATOM 1585 C C . GLN B 1 8 ? 8.656 37.25 -4.73 1 88.75 8 GLN B C 1
ATOM 1587 O O . GLN B 1 8 ? 8.883 36.344 -3.932 1 88.75 8 GLN B O 1
ATOM 1592 N N . ILE B 1 9 ? 8.141 37 -5.898 1 83.12 9 ILE B N 1
ATOM 1593 C CA . ILE B 1 9 ? 7.75 35.656 -6.344 1 83.12 9 ILE B CA 1
ATOM 1594 C C . ILE B 1 9 ? 8.992 34.812 -6.543 1 83.12 9 ILE B C 1
ATOM 1596 O O . ILE B 1 9 ? 9.016 33.625 -6.148 1 83.12 9 ILE B O 1
ATOM 1600 N N . ALA B 1 10 ? 9.977 35.469 -7.078 1 83.81 10 ALA B N 1
ATOM 1601 C CA . ALA B 1 10 ? 11.234 34.75 -7.297 1 83.81 10 ALA B CA 1
ATOM 1602 C C . ALA B 1 10 ? 11.867 34.312 -5.973 1 83.81 10 ALA B C 1
ATOM 1604 O O . ALA B 1 10 ? 12.359 33.219 -5.84 1 83.81 10 ALA B O 1
ATOM 1605 N N . LEU B 1 11 ? 11.781 35.219 -5.012 1 84.94 11 LEU B N 1
ATOM 1606 C CA . LEU B 1 11 ? 12.336 34.938 -3.693 1 84.94 11 LEU B CA 1
ATOM 1607 C C . LEU B 1 11 ? 11.539 33.844 -2.998 1 84.94 11 LEU B C 1
ATOM 1609 O O . LEU B 1 11 ? 12.125 32.938 -2.367 1 84.94 11 LEU B O 1
ATOM 1613 N N . LEU B 1 12 ? 10.242 33.844 -3.123 1 78.94 12 LEU B N 1
ATOM 1614 C CA . LEU B 1 12 ? 9.383 32.812 -2.541 1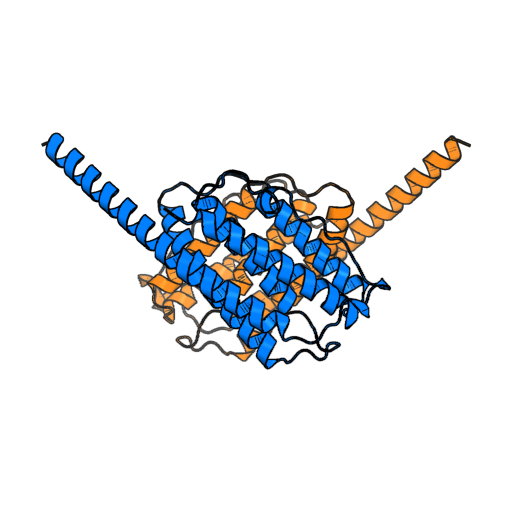 78.94 12 LEU B CA 1
ATOM 1615 C C . LEU B 1 12 ? 9.656 31.453 -3.184 1 78.94 12 LEU B C 1
ATOM 1617 O O . LEU B 1 12 ? 9.742 30.438 -2.488 1 78.94 12 LEU B O 1
ATOM 1621 N N . MET B 1 13 ? 9.859 31.484 -4.391 1 78.94 13 MET B N 1
ATOM 1622 C CA . MET B 1 13 ? 10.148 30.266 -5.117 1 78.94 13 MET B CA 1
ATOM 1623 C C . MET B 1 13 ? 11.508 29.703 -4.723 1 78.94 13 MET B C 1
ATOM 1625 O O . MET B 1 13 ? 11.672 28.484 -4.586 1 78.94 13 MET B O 1
ATOM 1629 N N . CYS B 1 14 ? 12.492 30.547 -4.547 1 77.62 14 CYS B N 1
ATOM 1630 C CA . CYS B 1 14 ? 13.828 30.125 -4.133 1 77.62 14 CYS B CA 1
ATOM 1631 C C . CYS B 1 14 ? 13.789 29.516 -2.734 1 77.62 14 CYS B C 1
ATOM 1633 O O . CYS B 1 14 ? 14.422 28.484 -2.484 1 77.62 14 CYS B O 1
ATOM 1635 N N . PHE B 1 15 ? 12.969 30.078 -1.936 1 79.44 15 PHE B N 1
ATOM 1636 C CA . PHE B 1 15 ? 12.859 29.578 -0.574 1 79.44 15 PHE B CA 1
ATOM 1637 C C . PHE B 1 15 ? 12.156 28.219 -0.559 1 79.44 15 PHE B C 1
ATOM 1639 O O . PHE B 1 15 ? 12.531 27.328 0.215 1 79.44 15 PHE B O 1
ATOM 1646 N N . SER B 1 16 ? 11.219 28.031 -1.399 1 77.75 16 SER B N 1
ATOM 1647 C CA . SER B 1 16 ? 10.508 26.766 -1.475 1 77.75 16 SER B CA 1
ATOM 1648 C C . SER B 1 16 ? 11.414 25.656 -2.01 1 77.75 16 SER B C 1
ATOM 1650 O O . SER B 1 16 ? 11.398 24.531 -1.497 1 77.75 16 SER B O 1
ATOM 1652 N N . THR B 1 17 ? 12.203 26.047 -2.924 1 77.06 17 THR B N 1
ATOM 1653 C CA . THR B 1 17 ? 13.109 25.062 -3.506 1 77.06 17 THR B CA 1
ATOM 1654 C C . THR B 1 17 ? 14.195 24.656 -2.506 1 77.06 17 THR B C 1
ATOM 1656 O O . THR B 1 17 ? 14.57 23.5 -2.426 1 77.06 17 THR B O 1
ATOM 1659 N N . THR B 1 18 ? 14.648 25.641 -1.817 1 77.5 18 THR B N 1
ATOM 1660 C CA . THR B 1 18 ? 15.664 25.375 -0.81 1 77.5 18 THR B CA 1
ATOM 1661 C C . THR B 1 18 ? 15.094 24.5 0.307 1 77.5 18 THR B C 1
ATOM 1663 O O . THR B 1 18 ? 15.758 23.578 0.787 1 77.5 18 THR B O 1
ATOM 1666 N N . ALA B 1 19 ? 13.945 24.812 0.727 1 76.88 19 ALA B N 1
ATOM 1667 C CA . ALA B 1 19 ? 13.289 24.016 1.761 1 76.88 19 ALA B CA 1
ATOM 1668 C C . ALA B 1 19 ? 13.07 22.578 1.292 1 76.88 19 ALA B C 1
ATOM 1670 O O . ALA B 1 19 ? 13.344 21.641 2.029 1 76.88 19 ALA B O 1
ATOM 1671 N N . LEU B 1 20 ? 12.695 22.438 0.123 1 78.62 20 LEU B N 1
ATOM 1672 C CA . LEU B 1 20 ? 12.477 21.094 -0.424 1 78.62 20 LEU B CA 1
ATOM 1673 C C . LEU B 1 20 ? 13.789 20.328 -0.54 1 78.62 20 LEU B C 1
ATOM 1675 O O . LEU B 1 20 ? 13.852 19.141 -0.236 1 78.62 20 LEU B O 1
ATOM 1679 N N . SER B 1 21 ? 14.812 21.047 -0.89 1 78.5 21 SER B N 1
ATOM 1680 C CA . SER B 1 21 ? 16.125 20.422 -0.978 1 78.5 21 SER B CA 1
ATOM 1681 C C . SER B 1 21 ? 16.609 19.938 0.389 1 78.5 21 SER B C 1
ATOM 1683 O O . SER B 1 21 ? 17.172 18.859 0.507 1 78.5 21 SER B O 1
ATOM 1685 N N . MET B 1 22 ? 16.375 20.781 1.306 1 78.5 22 MET B N 1
ATOM 1686 C CA . MET B 1 22 ? 16.766 20.391 2.66 1 78.5 22 MET B CA 1
ATOM 1687 C C . MET B 1 22 ? 15.945 19.188 3.131 1 78.5 22 MET B C 1
ATOM 1689 O O . MET B 1 22 ? 16.484 18.297 3.789 1 78.5 22 MET B O 1
ATOM 1693 N N . SER B 1 23 ? 14.75 19.141 2.711 1 85.75 23 SER B N 1
ATOM 1694 C CA . SER B 1 23 ? 13.883 18.016 3.07 1 85.75 23 SER B CA 1
ATOM 1695 C C . SER B 1 23 ? 14.352 16.719 2.43 1 85.75 23 SER B C 1
ATOM 1697 O O . SER B 1 23 ? 14.312 15.664 3.062 1 85.75 23 SER B O 1
ATOM 1699 N N . TYR B 1 24 ? 14.922 16.828 1.294 1 89.38 24 TYR B N 1
ATOM 1700 C CA . TYR B 1 24 ? 15.43 15.648 0.611 1 89.38 24 TYR B CA 1
ATOM 1701 C C . TYR B 1 24 ? 16.688 15.117 1.299 1 89.38 24 TYR B C 1
ATOM 1703 O O . TYR B 1 24 ? 16.875 13.906 1.396 1 89.38 24 TYR B O 1
ATOM 1711 N N . ASP B 1 25 ? 17.5 16.016 1.725 1 89.5 25 ASP B N 1
ATOM 1712 C CA . ASP B 1 25 ? 18.719 15.594 2.412 1 89.5 25 ASP B CA 1
ATOM 1713 C C . ASP B 1 25 ? 18.391 14.875 3.721 1 89.5 25 ASP B C 1
ATOM 1715 O O . ASP B 1 25 ? 19 13.852 4.043 1 89.5 25 ASP B O 1
ATOM 1719 N N . VAL B 1 26 ? 17.5 15.461 4.426 1 91.44 26 VAL B N 1
ATOM 1720 C CA . VAL B 1 26 ? 17.078 14.844 5.68 1 91.44 26 VAL B CA 1
ATOM 1721 C C . VAL B 1 26 ? 16.469 13.477 5.395 1 91.44 26 VAL B C 1
ATOM 1723 O O . VAL B 1 26 ? 16.766 12.492 6.082 1 91.44 26 VAL B O 1
ATOM 1726 N N . LEU B 1 27 ? 15.609 13.391 4.398 1 93.69 27 LEU B N 1
ATOM 1727 C CA . LEU B 1 27 ? 14.961 12.141 4.031 1 93.69 27 LEU B CA 1
ATOM 1728 C C . LEU B 1 27 ? 15.992 11.086 3.645 1 93.69 27 LEU B C 1
ATOM 1730 O O . LEU B 1 27 ? 15.867 9.922 4.027 1 93.69 27 LEU B O 1
ATOM 1734 N N . ARG B 1 28 ? 16.953 11.523 2.895 1 93.88 28 ARG B N 1
ATOM 1735 C CA . ARG B 1 28 ? 18 10.609 2.461 1 93.88 28 ARG B CA 1
ATOM 1736 C C . ARG B 1 28 ? 18.703 9.992 3.66 1 93.88 28 ARG B C 1
ATOM 1738 O O . ARG B 1 28 ? 18.938 8.773 3.695 1 93.88 28 ARG B O 1
ATOM 1745 N N . TYR B 1 29 ? 19.031 10.812 4.629 1 93.81 29 TYR B N 1
ATOM 1746 C CA . TYR B 1 29 ? 19.734 10.336 5.816 1 93.81 29 TYR B CA 1
ATOM 1747 C C . TYR B 1 29 ? 18.859 9.383 6.617 1 93.81 29 TYR B C 1
ATOM 1749 O O . TYR B 1 29 ? 19.297 8.305 7.016 1 93.81 29 TYR B O 1
ATOM 1757 N N . GLN B 1 30 ? 17.641 9.742 6.801 1 94.88 30 GLN B N 1
ATOM 1758 C CA . GLN B 1 30 ? 16.703 8.914 7.562 1 94.88 30 GLN B CA 1
ATOM 1759 C C . GLN B 1 30 ? 16.438 7.594 6.848 1 94.88 30 GLN B C 1
ATOM 1761 O O . GLN B 1 30 ? 16.406 6.535 7.48 1 94.88 30 GLN B O 1
ATOM 1766 N N . GLN B 1 31 ? 16.234 7.691 5.543 1 96 31 GLN B N 1
ATOM 1767 C CA . GLN B 1 31 ? 15.961 6.504 4.742 1 96 31 GLN B CA 1
ATOM 1768 C C . GLN B 1 31 ? 17.125 5.523 4.793 1 96 31 GLN B C 1
ATOM 1770 O O . GLN B 1 31 ? 16.922 4.316 4.922 1 96 31 GLN B O 1
ATOM 1775 N N . ARG B 1 32 ? 18.344 6 4.699 1 95.06 32 ARG B N 1
ATOM 1776 C CA . ARG B 1 32 ? 19.531 5.156 4.754 1 95.06 32 ARG B CA 1
ATOM 1777 C C . ARG B 1 32 ? 19.641 4.453 6.102 1 95.06 32 ARG B C 1
ATOM 1779 O O . ARG B 1 32 ? 19.922 3.254 6.16 1 95.06 32 ARG B O 1
ATOM 1786 N N . SER B 1 33 ? 19.438 5.23 7.105 1 96.25 33 SER B N 1
ATOM 1787 C CA . SER B 1 33 ? 19.516 4.668 8.453 1 96.25 33 SER B CA 1
ATOM 1788 C C . SER B 1 33 ? 18.453 3.588 8.656 1 96.25 33 SER B C 1
ATOM 1790 O O . SER B 1 33 ? 18.75 2.523 9.203 1 96.25 33 SER B O 1
ATOM 1792 N N . SER B 1 34 ? 17.266 3.875 8.273 1 97.31 34 SER B N 1
ATOM 1793 C CA . SER B 1 34 ? 16.172 2.926 8.445 1 97.31 34 SER B CA 1
ATOM 1794 C C . SER B 1 34 ? 16.375 1.68 7.594 1 97.31 34 SER B C 1
ATOM 1796 O O . SER B 1 34 ? 16.047 0.57 8.016 1 97.31 34 SER B O 1
ATOM 1798 N N . ASN B 1 35 ? 16.859 1.892 6.344 1 97.56 35 ASN B N 1
ATOM 1799 C CA . ASN B 1 35 ? 17.188 0.751 5.496 1 97.56 35 ASN B CA 1
ATOM 1800 C C . ASN B 1 35 ? 18.188 -0.184 6.176 1 97.56 35 ASN B C 1
ATOM 1802 O O . ASN B 1 35 ? 18 -1.401 6.184 1 97.56 35 ASN B O 1
ATOM 1806 N N . LEU B 1 36 ? 19.203 0.417 6.766 1 97.12 36 LEU B N 1
ATOM 1807 C CA . LEU B 1 36 ? 20.234 -0.365 7.438 1 97.12 36 LEU B CA 1
ATOM 1808 C C . LEU B 1 36 ? 19.656 -1.122 8.625 1 97.12 36 LEU B C 1
ATOM 1810 O O . LEU B 1 36 ? 19.984 -2.291 8.844 1 97.12 36 LEU B O 1
ATOM 1814 N N . ALA B 1 37 ? 18.828 -0.438 9.391 1 97.5 37 ALA B N 1
ATOM 1815 C CA . ALA B 1 37 ? 18.203 -1.072 10.547 1 97.5 37 ALA B CA 1
ATOM 1816 C C . ALA B 1 37 ? 17.359 -2.279 10.125 1 97.5 37 ALA B C 1
ATOM 1818 O O . ALA B 1 37 ? 17.453 -3.35 10.727 1 97.5 37 ALA B O 1
ATOM 1819 N N . CYS B 1 38 ? 16.531 -2.127 9.062 1 97.88 38 CYS B N 1
ATOM 1820 C CA . CYS B 1 38 ? 15.703 -3.217 8.57 1 97.88 38 CYS B CA 1
ATOM 1821 C C . CYS B 1 38 ? 16.547 -4.367 8.055 1 97.88 38 CYS B C 1
ATOM 1823 O O . CYS B 1 38 ? 16.25 -5.535 8.32 1 97.88 38 CYS B O 1
ATOM 1825 N N . GLN B 1 39 ? 17.641 -4.051 7.348 1 97.56 39 GLN B N 1
ATOM 1826 C CA . GLN B 1 39 ? 18.531 -5.074 6.809 1 97.56 39 GLN B CA 1
ATOM 1827 C C . GLN B 1 39 ? 19.172 -5.891 7.93 1 97.56 39 GLN B C 1
ATOM 1829 O O . GLN B 1 39 ? 19.266 -7.117 7.84 1 97.56 39 GLN B O 1
ATOM 1834 N N . LYS B 1 40 ? 19.641 -5.191 8.938 1 97 40 LYS B N 1
ATOM 1835 C CA . LYS B 1 40 ? 20.266 -5.863 10.07 1 97 40 LYS B CA 1
ATOM 1836 C C . LYS B 1 40 ? 19.281 -6.789 10.773 1 97 40 LYS B C 1
ATOM 1838 O O . LYS B 1 40 ? 19.625 -7.93 11.109 1 97 40 LYS B O 1
ATOM 1843 N N . LEU B 1 41 ? 18.094 -6.371 10.992 1 97.81 41 LEU B N 1
ATOM 1844 C CA . LEU B 1 41 ? 17.062 -7.164 11.672 1 97.81 41 LEU B CA 1
ATOM 1845 C C . LEU B 1 41 ? 16.656 -8.367 10.82 1 97.81 41 LEU B C 1
ATOM 1847 O O . LEU B 1 41 ? 16.562 -9.484 11.336 1 97.81 41 LEU B O 1
ATOM 1851 N N . LEU B 1 42 ? 16.469 -8.102 9.523 1 96.69 42 LEU B N 1
ATOM 1852 C CA . LEU B 1 42 ? 16.125 -9.188 8.609 1 96.69 42 LEU B CA 1
ATOM 1853 C C . LEU B 1 42 ? 17.219 -10.242 8.57 1 96.69 42 LEU B C 1
ATOM 1855 O O . LEU B 1 42 ? 16.938 -11.438 8.484 1 96.69 42 LEU B O 1
ATOM 1859 N N . GLY B 1 43 ? 18.469 -9.789 8.656 1 94.19 43 GLY B N 1
ATOM 1860 C CA . GLY B 1 43 ? 19.625 -10.68 8.625 1 94.19 43 GLY B CA 1
ATOM 1861 C C . GLY B 1 43 ? 19.734 -11.547 9.859 1 94.19 43 GLY B C 1
ATOM 1862 O O . GLY B 1 43 ? 20.391 -12.594 9.828 1 94.19 43 GLY B O 1
ATOM 1863 N N . GLN B 1 44 ? 19.078 -11.133 10.883 1 93.12 44 GLN B N 1
ATOM 1864 C CA . GLN B 1 44 ? 19.141 -11.867 12.141 1 93.12 44 GLN B CA 1
ATOM 1865 C C . GLN B 1 44 ? 18.109 -12.992 12.18 1 93.12 44 GLN B C 1
ATOM 1867 O O . GLN B 1 44 ? 18.203 -13.891 13.016 1 93.12 44 GLN B O 1
ATOM 1872 N N . LEU B 1 45 ? 17.141 -12.938 11.297 1 94.69 45 LEU B N 1
ATOM 1873 C CA . LEU B 1 45 ? 16.109 -13.953 11.305 1 94.69 45 LEU B CA 1
ATOM 1874 C C . LEU B 1 45 ? 16.641 -15.289 10.789 1 94.69 45 LEU B C 1
ATOM 1876 O O . LEU B 1 45 ? 17.453 -15.312 9.867 1 94.69 45 LEU B O 1
ATOM 1880 N N . PRO B 1 46 ? 16.219 -16.266 11.469 1 91.56 46 PRO B N 1
ATOM 1881 C CA . PRO B 1 46 ? 16.719 -17.578 11.023 1 91.56 46 PRO B CA 1
ATOM 1882 C C . PRO B 1 46 ? 16.312 -17.891 9.586 1 91.56 46 PRO B C 1
ATOM 1884 O O . PRO B 1 46 ? 15.258 -17.469 9.125 1 91.56 46 PRO B O 1
ATOM 1887 N N . GLY B 1 47 ? 17.078 -18.5 8.844 1 85.69 47 GLY B N 1
ATOM 1888 C CA . GLY B 1 47 ? 16.906 -18.953 7.473 1 85.69 47 GLY B CA 1
ATOM 1889 C C . GLY B 1 47 ? 18.234 -19.234 6.773 1 85.69 47 GLY B C 1
ATOM 1890 O O . GLY B 1 47 ? 19.141 -18.406 6.781 1 85.69 47 GLY B O 1
ATOM 1891 N N . THR B 1 48 ? 18.469 -20.469 6.477 1 89.19 48 THR B N 1
ATOM 1892 C CA . THR B 1 48 ? 19.672 -20.875 5.754 1 89.19 48 THR B CA 1
ATOM 1893 C C . THR B 1 48 ? 19.328 -21.297 4.328 1 89.19 48 THR B C 1
ATOM 1895 O O . THR B 1 48 ? 19 -22.453 4.086 1 89.19 48 THR B O 1
ATOM 1898 N N . PRO B 1 49 ? 19.469 -20.359 3.441 1 91.56 49 PRO B N 1
ATOM 1899 C CA . PRO B 1 49 ? 19.062 -20.625 2.062 1 91.56 49 PRO B CA 1
ATOM 1900 C C . PRO B 1 49 ? 19.641 -21.938 1.514 1 91.56 49 PRO B C 1
ATOM 1902 O O . PRO B 1 49 ? 19.016 -22.578 0.66 1 91.56 49 PRO B O 1
ATOM 1905 N N . GLN B 1 50 ? 20.766 -22.328 2.057 1 92.19 50 GLN B N 1
ATOM 1906 C CA . GLN B 1 50 ? 21.438 -23.547 1.565 1 92.19 50 GLN B CA 1
ATOM 1907 C C . GLN B 1 50 ? 20.578 -24.781 1.835 1 92.19 50 GLN B C 1
ATOM 1909 O O . GLN B 1 50 ? 20.688 -25.781 1.12 1 92.19 50 GLN B O 1
ATOM 1914 N N . TYR B 1 51 ? 19.797 -24.703 2.82 1 92.5 51 TYR B N 1
ATOM 1915 C CA . TYR B 1 51 ? 18.969 -25.844 3.182 1 92.5 51 TYR B CA 1
ATOM 1916 C C . TYR B 1 51 ? 17.625 -25.766 2.469 1 92.5 51 TYR B C 1
ATOM 1918 O O . TYR B 1 51 ? 16.781 -26.672 2.615 1 92.5 51 TYR B O 1
ATOM 1926 N N . CYS B 1 52 ? 17.453 -24.703 1.681 1 95.38 52 CYS B N 1
ATOM 1927 C CA . CYS B 1 52 ? 16.172 -24.5 1.005 1 95.38 52 CYS B CA 1
ATOM 1928 C C . CYS B 1 52 ? 16.359 -24.391 -0.503 1 95.38 52 CYS B C 1
ATOM 1930 O O . CYS B 1 52 ? 15.68 -23.609 -1.166 1 95.38 52 CYS B O 1
ATOM 1932 N N . LEU B 1 53 ? 17.266 -25.109 -1.104 1 92.31 53 LEU B N 1
ATOM 1933 C CA . LEU B 1 53 ? 17.625 -25.016 -2.514 1 92.31 53 LEU B CA 1
ATOM 1934 C C . LEU B 1 53 ? 16.484 -25.469 -3.404 1 92.31 53 LEU B C 1
ATOM 1936 O O . LEU B 1 53 ? 16.297 -24.938 -4.504 1 92.31 53 LEU B O 1
ATOM 1940 N N . GLU B 1 54 ? 15.672 -26.391 -2.943 1 92.44 54 GLU B N 1
ATOM 1941 C CA . GLU B 1 54 ? 14.562 -26.938 -3.727 1 92.44 54 GLU B CA 1
ATOM 1942 C C . GLU B 1 54 ? 13.438 -25.906 -3.863 1 92.44 54 GLU B C 1
ATOM 1944 O O . GLU B 1 54 ? 12.641 -25.969 -4.805 1 92.44 54 GLU B O 1
ATOM 1949 N N . ASP B 1 55 ? 13.469 -24.969 -2.938 1 94.12 55 ASP B N 1
ATOM 1950 C CA . ASP B 1 55 ? 12.398 -23.984 -2.922 1 94.12 55 ASP B CA 1
ATOM 1951 C C . ASP B 1 55 ? 12.836 -22.688 -3.623 1 94.12 55 ASP B C 1
ATOM 1953 O O . ASP B 1 55 ? 12.055 -21.734 -3.727 1 94.12 55 ASP B O 1
ATOM 1957 N N . ARG B 1 56 ? 13.953 -22.703 -4.164 1 91.44 56 ARG B N 1
ATOM 1958 C CA . ARG B 1 56 ? 14.5 -21.469 -4.723 1 91.44 56 ARG B CA 1
ATOM 1959 C C . ARG B 1 56 ? 13.648 -20.969 -5.879 1 91.44 56 ARG B C 1
ATOM 1961 O O . ARG B 1 56 ? 13.102 -21.766 -6.645 1 91.44 56 ARG B O 1
ATOM 1968 N N . MET B 1 57 ? 13.523 -19.688 -5.941 1 92.5 57 MET B N 1
ATOM 1969 C CA . MET B 1 57 ? 12.766 -18.984 -6.984 1 92.5 57 MET B CA 1
ATOM 1970 C C . MET B 1 57 ? 13.477 -17.719 -7.414 1 92.5 57 MET B C 1
ATOM 1972 O O . MET B 1 57 ? 14.008 -16.984 -6.578 1 92.5 57 MET B O 1
ATOM 1976 N N . ASN B 1 58 ? 13.641 -17.5 -8.711 1 91.56 58 ASN B N 1
ATOM 1977 C CA . ASN B 1 58 ? 14.141 -16.234 -9.242 1 91.56 58 ASN B CA 1
ATOM 1978 C C . ASN B 1 58 ? 13 -15.297 -9.609 1 91.56 58 ASN B C 1
ATOM 1980 O O . ASN B 1 58 ? 12.414 -15.414 -10.688 1 91.56 58 ASN B O 1
ATOM 1984 N N . PHE B 1 59 ? 12.82 -14.375 -8.68 1 94 59 PHE B N 1
ATOM 1985 C CA . PHE B 1 59 ? 11.758 -13.422 -8.938 1 94 59 PHE B CA 1
ATOM 1986 C C . PHE B 1 59 ? 12.188 -12.391 -9.984 1 94 59 PHE B C 1
ATOM 1988 O O . PHE B 1 59 ? 13.336 -11.945 -9.977 1 94 59 PHE B O 1
ATOM 1995 N N . GLU B 1 60 ? 11.508 -12.086 -10.961 1 89.69 60 GLU B N 1
ATOM 1996 C CA . GLU B 1 60 ? 11.828 -11.117 -12.008 1 89.69 60 GLU B CA 1
ATOM 1997 C C . GLU B 1 60 ? 11.648 -9.688 -11.508 1 89.69 60 GLU B C 1
ATOM 1999 O O . GLU B 1 60 ? 10.609 -9.062 -11.75 1 89.69 60 GLU B O 1
ATOM 2004 N N . VAL B 1 61 ? 12.68 -9.18 -10.938 1 92.56 61 VAL B N 1
ATOM 2005 C CA . VAL B 1 61 ? 12.664 -7.805 -10.461 1 92.56 61 VAL B CA 1
ATOM 2006 C C . VAL B 1 61 ? 12.508 -6.852 -11.648 1 92.56 61 VAL B C 1
ATOM 2008 O O . VAL B 1 61 ? 13.148 -7.031 -12.688 1 92.56 61 VAL B O 1
ATOM 2011 N N . PRO B 1 62 ? 11.633 -5.875 -11.539 1 91.25 62 PRO B N 1
ATOM 2012 C CA . PRO B 1 62 ? 11.5 -4.906 -12.625 1 91.25 62 PRO B CA 1
ATOM 2013 C C . PRO B 1 62 ? 12.828 -4.262 -13.008 1 91.25 62 PRO B C 1
ATOM 2015 O O . PRO B 1 62 ? 13.594 -3.857 -12.133 1 91.25 62 PRO B O 1
ATOM 2018 N N . GLU B 1 63 ? 13.062 -4.098 -14.266 1 87.88 63 GLU B N 1
ATOM 2019 C CA . GLU B 1 63 ? 14.312 -3.545 -14.773 1 87.88 63 GLU B CA 1
ATOM 2020 C C . GLU B 1 63 ? 14.523 -2.115 -14.289 1 87.88 63 GLU B C 1
ATOM 2022 O O . GLU B 1 63 ? 15.664 -1.696 -14.055 1 87.88 63 GLU B O 1
ATOM 2027 N N . GLU B 1 64 ? 13.367 -1.408 -14.156 1 87.38 64 GLU B N 1
ATOM 2028 C CA . GLU B 1 64 ? 13.438 -0.01 -13.742 1 87.38 64 GLU B CA 1
ATOM 2029 C C . GLU B 1 64 ? 14.07 0.124 -12.359 1 87.38 64 GLU B C 1
ATOM 2031 O O . GLU B 1 64 ? 14.625 1.173 -12.023 1 87.38 64 GLU B O 1
ATOM 2036 N N . ILE B 1 65 ? 13.945 -0.939 -11.586 1 87 65 ILE B N 1
ATOM 2037 C CA . ILE B 1 65 ? 14.484 -0.924 -10.227 1 87 65 ILE B CA 1
ATOM 2038 C C . ILE B 1 65 ? 15.906 -1.47 -10.227 1 87 65 ILE B C 1
ATOM 2040 O O . ILE B 1 65 ? 16.766 -0.968 -9.508 1 87 65 ILE B O 1
ATOM 2044 N N . MET B 1 66 ? 16.141 -2.436 -11.078 1 83.81 66 MET B N 1
ATOM 2045 C CA . MET B 1 66 ? 17.453 -3.059 -11.156 1 83.81 66 MET B CA 1
ATOM 2046 C C . MET B 1 66 ? 18.484 -2.09 -11.742 1 83.81 66 MET B C 1
ATOM 2048 O O . MET B 1 66 ? 19.625 -2.049 -11.297 1 83.81 66 MET B O 1
ATOM 2052 N N . GLN B 1 67 ? 18.016 -1.406 -12.75 1 80.94 67 GLN B N 1
ATOM 2053 C CA . GLN B 1 67 ? 18.828 -0.384 -13.406 1 80.94 67 GLN B CA 1
ATOM 2054 C C . GLN B 1 67 ? 18.062 0.936 -13.508 1 80.94 67 GLN B C 1
ATOM 2056 O O . GLN B 1 67 ? 17.516 1.266 -14.57 1 80.94 67 GLN B O 1
ATOM 2061 N N . PRO B 1 68 ? 18.016 1.508 -12.359 1 71.06 68 PRO B N 1
ATOM 2062 C CA . PRO B 1 68 ? 17.203 2.719 -12.352 1 71.06 68 PRO B CA 1
ATOM 2063 C C . PRO B 1 68 ? 17.656 3.75 -13.383 1 71.06 68 PRO B C 1
ATOM 2065 O O . PRO B 1 68 ? 18.844 4.055 -13.469 1 71.06 68 PRO B O 1
ATOM 2068 N N . PRO B 1 69 ? 16.766 3.951 -14.289 1 70.12 69 PRO B N 1
ATOM 2069 C CA . PRO B 1 69 ? 17.109 5.082 -15.156 1 70.12 69 PRO B CA 1
ATOM 2070 C C . PRO B 1 69 ? 17.344 6.375 -14.375 1 70.12 69 PRO B C 1
ATOM 2072 O O . PRO B 1 69 ? 17.219 6.387 -13.148 1 70.12 69 PRO B O 1
ATOM 2075 N N . GLN B 1 70 ? 17.625 7.324 -14.992 1 75.38 70 GLN B N 1
ATOM 2076 C CA . GLN B 1 70 ? 17.688 8.625 -14.328 1 75.38 70 GLN B CA 1
ATOM 2077 C C . GLN B 1 70 ? 16.312 9.047 -13.82 1 75.38 70 GLN B C 1
ATOM 2079 O O . GLN B 1 70 ? 15.531 9.641 -14.57 1 75.38 70 GLN B O 1
ATOM 2084 N N . PHE B 1 71 ? 16.031 8.586 -12.508 1 77.25 71 PHE B N 1
ATOM 2085 C CA . PHE B 1 71 ? 14.773 9.008 -11.914 1 77.25 71 PHE B CA 1
ATOM 2086 C C . PHE B 1 71 ? 14.875 10.43 -11.375 1 77.25 71 PHE B C 1
ATOM 2088 O O . PHE B 1 71 ? 15.914 10.82 -10.836 1 77.25 71 PHE B O 1
ATOM 2095 N N . GLN B 1 72 ? 13.82 11.102 -11.648 1 83.38 72 GLN B N 1
ATOM 2096 C CA . GLN B 1 72 ? 13.688 12.336 -10.875 1 83.38 72 GLN B CA 1
ATOM 2097 C C . GLN B 1 72 ? 13.477 12.031 -9.391 1 83.38 72 GLN B C 1
ATOM 2099 O O . GLN B 1 72 ? 12.992 10.953 -9.039 1 83.38 72 GLN B O 1
ATOM 2104 N N . LYS B 1 73 ? 13.844 12.922 -8.562 1 85.81 73 LYS B N 1
ATOM 2105 C CA . LYS B 1 73 ? 13.742 12.727 -7.121 1 85.81 73 LYS B CA 1
ATOM 2106 C C . LYS B 1 73 ? 12.312 12.375 -6.719 1 85.81 73 LYS B C 1
ATOM 2108 O O . LYS B 1 73 ? 12.094 11.516 -5.867 1 85.81 73 LYS B O 1
ATOM 2113 N N . GLU B 1 74 ? 11.414 13.047 -7.391 1 85.94 74 GLU B N 1
ATOM 2114 C CA . GLU B 1 74 ? 10.008 12.836 -7.074 1 85.94 74 GLU B CA 1
ATOM 2115 C C . GLU B 1 74 ? 9.578 11.398 -7.379 1 85.94 74 GLU B C 1
ATOM 2117 O O . GLU B 1 74 ? 8.812 10.797 -6.625 1 85.94 74 GLU B O 1
ATOM 2122 N N . ASP B 1 75 ? 10.102 10.891 -8.445 1 86.88 75 ASP B N 1
ATOM 2123 C CA . ASP B 1 75 ? 9.797 9.508 -8.812 1 86.88 75 ASP B CA 1
ATOM 2124 C C . ASP B 1 75 ? 10.438 8.523 -7.84 1 86.88 75 ASP B C 1
ATOM 2126 O O . ASP B 1 75 ? 9.828 7.508 -7.488 1 86.88 75 ASP B O 1
ATOM 2130 N N . ALA B 1 76 ? 11.602 8.828 -7.488 1 90.19 76 ALA B N 1
ATOM 2131 C CA . ALA B 1 76 ? 12.312 7.945 -6.562 1 90.19 76 ALA B CA 1
ATOM 2132 C C . ALA B 1 76 ? 11.562 7.824 -5.238 1 90.19 76 ALA B C 1
ATOM 2134 O O . ALA B 1 76 ? 11.461 6.734 -4.672 1 90.19 76 ALA B O 1
ATOM 2135 N N . VAL B 1 77 ? 11.031 8.914 -4.742 1 92.19 77 VAL B N 1
ATOM 2136 C CA . VAL B 1 77 ? 10.297 8.914 -3.482 1 92.19 77 VAL B CA 1
ATOM 2137 C C . VAL B 1 77 ? 9.07 8.008 -3.594 1 92.19 77 VAL B C 1
ATOM 2139 O O . VAL B 1 77 ? 8.805 7.207 -2.695 1 92.19 77 VAL B O 1
ATOM 2142 N N . LEU B 1 78 ? 8.398 8.156 -4.684 1 91.69 78 LEU B N 1
ATOM 2143 C CA . LEU B 1 78 ? 7.195 7.363 -4.906 1 91.69 78 LEU B CA 1
ATOM 2144 C C . LEU B 1 78 ? 7.539 5.879 -5.016 1 91.69 78 LEU B C 1
ATOM 2146 O O . LEU B 1 78 ? 6.832 5.031 -4.469 1 91.69 78 LEU B O 1
ATOM 2150 N N . ILE B 1 79 ? 8.555 5.57 -5.707 1 92.81 79 ILE B N 1
ATOM 2151 C CA . ILE B 1 79 ? 8.984 4.191 -5.93 1 92.81 79 ILE B CA 1
ATOM 2152 C C . ILE B 1 79 ? 9.398 3.559 -4.605 1 92.81 79 ILE B C 1
ATOM 2154 O O . ILE B 1 79 ? 9.016 2.428 -4.301 1 92.81 79 ILE B O 1
ATOM 2158 N N . ILE B 1 80 ? 10.172 4.301 -3.855 1 95.75 80 ILE B N 1
ATOM 2159 C CA . ILE B 1 80 ? 10.602 3.807 -2.553 1 95.75 80 ILE B CA 1
ATOM 2160 C C . ILE B 1 80 ? 9.383 3.541 -1.674 1 95.75 80 ILE B C 1
ATOM 2162 O O . ILE B 1 80 ? 9.289 2.494 -1.027 1 95.75 80 ILE B O 1
ATOM 2166 N N . HIS B 1 81 ? 8.5 4.465 -1.66 1 96 81 HIS B N 1
ATOM 2167 C CA . HIS B 1 81 ? 7.281 4.316 -0.869 1 96 81 HIS B CA 1
ATOM 2168 C C . HIS B 1 81 ? 6.508 3.064 -1.273 1 96 81 HIS B C 1
ATOM 2170 O O . HIS B 1 81 ? 6.051 2.307 -0.415 1 96 81 HIS B O 1
ATOM 2176 N N . GLU B 1 82 ? 6.371 2.838 -2.562 1 94.94 82 GLU B N 1
ATOM 2177 C CA . GLU B 1 82 ? 5.672 1.663 -3.072 1 94.94 82 GLU B CA 1
ATOM 2178 C C . GLU B 1 82 ? 6.355 0.375 -2.623 1 94.94 82 GLU B C 1
ATOM 2180 O O . GLU B 1 82 ? 5.691 -0.557 -2.16 1 94.94 82 GLU B O 1
ATOM 2185 N N . MET B 1 83 ? 7.613 0.32 -2.787 1 97.5 83 MET B N 1
ATOM 2186 C CA . MET B 1 83 ? 8.367 -0.873 -2.41 1 97.5 83 MET B CA 1
ATOM 2187 C C . MET B 1 83 ? 8.195 -1.181 -0.927 1 97.5 83 MET B C 1
ATOM 2189 O O . MET B 1 83 ? 7.957 -2.33 -0.55 1 97.5 83 MET B O 1
ATOM 2193 N N . LEU B 1 84 ? 8.289 -0.138 -0.111 1 98.31 84 LEU B N 1
ATOM 2194 C CA . LEU B 1 84 ? 8.164 -0.326 1.33 1 98.31 84 LEU B CA 1
ATOM 2195 C C . LEU B 1 84 ? 6.758 -0.795 1.695 1 98.31 84 LEU B C 1
ATOM 2197 O O . LEU B 1 84 ? 6.59 -1.645 2.572 1 98.31 84 LEU B O 1
ATOM 2201 N N . GLN B 1 85 ? 5.793 -0.244 1.074 1 96.94 85 GLN B N 1
ATOM 2202 C CA . GLN B 1 85 ? 4.406 -0.637 1.313 1 96.94 85 GLN B CA 1
ATOM 2203 C C . GLN B 1 85 ? 4.188 -2.111 0.982 1 96.94 85 GLN B C 1
ATOM 2205 O O . GLN B 1 85 ? 3.504 -2.822 1.72 1 96.94 85 GLN B O 1
ATOM 2210 N N . GLN B 1 86 ? 4.711 -2.541 -0.096 1 97.19 86 GLN B N 1
ATOM 2211 C CA . GLN B 1 86 ? 4.578 -3.934 -0.511 1 97.19 86 GLN B CA 1
ATOM 2212 C C . GLN B 1 86 ? 5.324 -4.863 0.439 1 97.19 86 GLN B C 1
ATOM 2214 O O . GLN B 1 86 ? 4.809 -5.914 0.824 1 97.19 86 GLN B O 1
ATOM 2219 N N . ILE B 1 87 ? 6.523 -4.449 0.797 1 98.44 87 ILE B N 1
ATOM 2220 C CA . ILE B 1 87 ? 7.301 -5.246 1.741 1 98.44 87 ILE B CA 1
ATOM 2221 C C . ILE B 1 87 ? 6.547 -5.363 3.062 1 98.44 87 ILE B C 1
ATOM 2223 O O . ILE B 1 87 ? 6.48 -6.441 3.654 1 98.44 87 ILE B O 1
ATOM 2227 N N . PHE B 1 88 ? 5.996 -4.254 3.496 1 97.69 88 PHE B N 1
ATOM 2228 C CA . PHE B 1 88 ? 5.184 -4.242 4.703 1 97.69 88 PHE B CA 1
ATOM 2229 C C . PHE B 1 88 ? 4.051 -5.258 4.605 1 97.69 88 PHE B C 1
ATOM 2231 O O . PHE B 1 88 ? 3.809 -6.02 5.547 1 97.69 88 PHE B O 1
ATOM 2238 N N . GLY B 1 89 ? 3.379 -5.246 3.518 1 95.5 89 GLY B N 1
ATOM 2239 C CA . GLY B 1 89 ? 2.285 -6.184 3.303 1 95.5 89 GLY B CA 1
ATOM 2240 C C . GLY B 1 89 ? 2.719 -7.633 3.363 1 95.5 89 GLY B C 1
ATOM 2241 O O . GLY B 1 89 ? 1.994 -8.484 3.885 1 95.5 89 GLY B O 1
ATOM 2242 N N . ILE B 1 90 ? 3.857 -7.918 2.832 1 97 90 ILE B N 1
ATOM 2243 C CA . ILE B 1 90 ? 4.375 -9.281 2.832 1 97 90 ILE B CA 1
ATOM 2244 C C . ILE B 1 90 ? 4.727 -9.703 4.258 1 97 90 ILE B C 1
ATOM 2246 O O . ILE B 1 90 ? 4.352 -10.789 4.703 1 97 90 ILE B O 1
ATOM 2250 N N . LEU B 1 91 ? 5.355 -8.805 5.02 1 97 91 LEU B N 1
ATOM 2251 C CA . LEU B 1 91 ? 5.883 -9.156 6.336 1 97 91 LEU B CA 1
ATOM 2252 C C . LEU B 1 91 ? 4.766 -9.195 7.375 1 97 91 LEU B C 1
ATOM 2254 O O . LEU B 1 91 ? 4.969 -9.672 8.492 1 97 91 LEU B O 1
ATOM 2258 N N . ARG B 1 92 ? 3.607 -8.773 7.016 1 92.94 92 ARG B N 1
ATOM 2259 C CA . ARG B 1 92 ? 2.475 -8.859 7.934 1 92.94 92 ARG B CA 1
ATOM 2260 C C . ARG B 1 92 ? 1.757 -10.195 7.801 1 92.94 92 ARG B C 1
ATOM 2262 O O . ARG B 1 92 ? 0.898 -10.531 8.617 1 92.94 92 ARG B O 1
ATOM 2269 N N . ARG B 1 93 ? 2.109 -10.977 6.801 1 92.12 93 ARG B N 1
ATOM 2270 C CA . ARG B 1 93 ? 1.461 -12.273 6.605 1 92.12 93 ARG B CA 1
ATOM 2271 C C . ARG B 1 93 ? 1.897 -13.273 7.672 1 92.12 93 ARG B C 1
ATOM 2273 O O . ARG B 1 93 ? 2.723 -12.953 8.531 1 92.12 93 ARG B O 1
ATOM 2280 N N . ASN B 1 94 ? 1.243 -14.453 7.617 1 89.75 94 ASN B N 1
ATOM 2281 C CA . ASN B 1 94 ? 1.475 -15.461 8.648 1 89.75 94 ASN B CA 1
ATOM 2282 C C . ASN B 1 94 ? 2.854 -16.094 8.508 1 89.75 94 ASN B C 1
ATOM 2284 O O . ASN B 1 94 ? 3.139 -16.766 7.508 1 89.75 94 ASN B O 1
ATOM 2288 N N . PHE B 1 95 ? 3.68 -15.961 9.5 1 91.5 95 PHE B N 1
ATOM 2289 C CA . PHE B 1 95 ? 5.023 -16.531 9.484 1 91.5 95 PHE B CA 1
ATOM 2290 C C . PHE B 1 95 ? 5.191 -17.562 10.594 1 91.5 95 PHE B C 1
ATOM 2292 O O . PHE B 1 95 ? 6.312 -17.859 11.016 1 91.5 95 PHE B O 1
ATOM 2299 N N . SER B 1 96 ? 4.168 -18.094 11.086 1 90.38 96 SER B N 1
ATOM 2300 C CA . SER B 1 96 ? 4.172 -18.969 12.25 1 90.38 96 SER B CA 1
ATOM 2301 C C . SER B 1 96 ? 4.988 -20.234 11.984 1 90.38 96 SER B C 1
ATOM 2303 O O . SER B 1 96 ? 5.469 -20.875 12.922 1 90.38 96 SER B O 1
ATOM 2305 N N . SER B 1 97 ? 5.059 -20.578 10.742 1 89.62 97 SER B N 1
ATOM 2306 C CA . SER B 1 97 ? 5.801 -21.781 10.391 1 89.62 97 SER B CA 1
ATOM 2307 C C . SER B 1 97 ? 7.305 -21.547 10.445 1 89.62 97 SER B C 1
ATOM 2309 O O . SER B 1 97 ? 8.094 -22.484 10.328 1 89.62 97 SER B O 1
ATOM 2311 N N . THR B 1 98 ? 7.438 -20.234 10.711 1 89.38 98 THR B N 1
ATOM 2312 C CA . THR B 1 98 ? 8.852 -19.891 10.734 1 89.38 98 THR B CA 1
ATOM 2313 C C . THR B 1 98 ? 9.375 -19.844 12.164 1 89.38 98 THR B C 1
ATOM 2315 O O . THR B 1 98 ? 8.602 -19.953 13.125 1 89.38 98 THR B O 1
ATOM 2318 N N . GLY B 1 99 ? 10.617 -19.922 12.586 1 90.31 99 GLY B N 1
ATOM 2319 C CA . GLY B 1 99 ? 11.266 -19.672 13.867 1 90.31 99 GLY B CA 1
ATOM 2320 C C . GLY B 1 99 ? 11.609 -18.219 14.078 1 90.31 99 GLY B C 1
ATOM 2321 O O . GLY B 1 99 ? 12.375 -17.875 14.984 1 90.31 99 GLY B O 1
ATOM 2322 N N . TRP B 1 100 ? 10.875 -17.406 13.148 1 94.38 100 TRP B N 1
ATOM 2323 C CA . TRP B 1 100 ? 11.18 -15.984 13.227 1 94.38 100 TRP B CA 1
ATOM 2324 C C . TRP B 1 100 ? 10.641 -15.391 14.523 1 94.38 100 TRP B C 1
ATOM 2326 O O . TRP B 1 100 ? 9.531 -15.719 14.953 1 94.38 100 TRP B O 1
ATOM 2336 N N . ASN B 1 101 ? 11.453 -14.555 15.117 1 94.38 101 ASN B N 1
ATOM 2337 C CA . ASN B 1 101 ? 11.062 -13.859 16.328 1 94.38 101 ASN B CA 1
ATOM 2338 C C . ASN B 1 101 ? 10 -12.797 16.062 1 94.38 101 ASN B C 1
ATOM 2340 O O . ASN B 1 101 ? 10.234 -11.867 15.289 1 94.38 101 ASN B O 1
ATOM 2344 N N . GLU B 1 102 ? 8.914 -12.883 16.703 1 93.94 102 GLU B N 1
ATOM 2345 C CA . GLU B 1 102 ? 7.797 -11.961 16.484 1 93.94 102 GLU B CA 1
ATOM 2346 C C . GLU B 1 102 ? 8.195 -10.523 16.812 1 93.94 102 GLU B C 1
ATOM 2348 O O . GLU B 1 102 ? 7.766 -9.586 16.141 1 93.94 102 GLU B O 1
ATOM 2353 N N . THR B 1 103 ? 8.977 -10.352 17.828 1 95.44 103 THR B N 1
ATOM 2354 C CA . THR B 1 103 ? 9.383 -9.016 18.234 1 95.44 103 THR B CA 1
ATOM 2355 C C . THR B 1 103 ? 10.25 -8.367 17.156 1 95.44 103 THR B C 1
ATOM 2357 O O . THR B 1 103 ? 10.156 -7.16 16.922 1 95.44 103 THR B O 1
ATOM 2360 N N . VAL B 1 104 ? 11.102 -9.18 16.547 1 96.81 104 VAL B N 1
ATOM 2361 C CA . VAL B 1 104 ? 11.961 -8.672 15.484 1 96.81 104 VAL B CA 1
ATOM 2362 C C . VAL B 1 104 ? 11.109 -8.219 14.305 1 96.81 104 VAL B C 1
ATOM 2364 O O . VAL B 1 104 ? 11.305 -7.121 13.766 1 96.81 104 VAL B O 1
ATOM 2367 N N . ILE B 1 105 ? 10.102 -9.031 13.898 1 96.5 105 ILE B N 1
ATOM 2368 C CA . ILE B 1 105 ? 9.211 -8.695 12.789 1 96.5 105 ILE B CA 1
ATOM 2369 C C . ILE B 1 105 ? 8.43 -7.426 13.125 1 96.5 105 ILE B C 1
ATOM 2371 O O . ILE B 1 105 ? 8.305 -6.523 12.297 1 96.5 105 ILE B O 1
ATOM 2375 N N . LYS B 1 106 ? 7.93 -7.367 14.359 1 95.56 106 LYS B N 1
ATOM 2376 C CA . LYS B 1 106 ? 7.195 -6.184 14.797 1 95.56 106 LYS B CA 1
ATOM 2377 C C . LYS B 1 106 ? 8.07 -4.934 14.703 1 95.56 106 LYS B C 1
ATOM 2379 O O . LYS B 1 106 ? 7.598 -3.871 14.297 1 95.56 106 LYS B O 1
ATOM 2384 N N . THR B 1 107 ? 9.305 -5.062 15.094 1 97.12 107 THR B N 1
ATOM 2385 C CA . THR B 1 107 ? 10.227 -3.932 15.039 1 97.12 107 THR B CA 1
ATOM 2386 C C . THR B 1 107 ? 10.484 -3.502 13.602 1 97.12 107 THR B C 1
ATOM 2388 O O . THR B 1 107 ? 10.539 -2.307 13.305 1 97.12 107 THR B O 1
ATOM 2391 N N . ILE B 1 108 ? 10.656 -4.438 12.68 1 98.12 108 ILE B N 1
ATOM 2392 C CA . ILE B 1 108 ? 10.844 -4.129 11.266 1 98.12 108 ILE B CA 1
ATOM 2393 C C . ILE B 1 108 ? 9.609 -3.391 10.734 1 98.12 108 ILE B C 1
ATOM 2395 O O . ILE B 1 108 ? 9.742 -2.387 10.031 1 98.12 108 ILE B O 1
ATOM 2399 N N . LEU B 1 109 ? 8.406 -3.873 11.102 1 97.06 109 LEU B N 1
ATOM 2400 C CA . LEU B 1 109 ? 7.164 -3.268 10.633 1 97.06 109 LEU B CA 1
ATOM 2401 C C . LEU B 1 109 ? 7.027 -1.838 11.148 1 97.06 109 LEU B C 1
ATOM 2403 O O . LEU B 1 109 ? 6.566 -0.955 10.422 1 97.06 109 LEU B O 1
ATOM 2407 N N . VAL B 1 110 ? 7.449 -1.624 12.328 1 95.25 110 VAL B N 1
ATOM 2408 C CA . VAL B 1 110 ? 7.434 -0.28 12.898 1 95.25 110 VAL B CA 1
ATOM 2409 C C . VAL B 1 110 ? 8.398 0.618 12.133 1 95.25 110 VAL B C 1
ATOM 2411 O O . VAL B 1 110 ? 8.078 1.765 11.812 1 95.25 110 VAL B O 1
ATOM 2414 N N . GLU B 1 111 ? 9.578 0.063 11.883 1 96.75 111 GLU B N 1
ATOM 2415 C CA . GLU B 1 111 ? 10.578 0.811 11.117 1 96.75 111 GLU B CA 1
ATOM 2416 C C . GLU B 1 111 ? 10.062 1.145 9.719 1 96.75 111 GLU B C 1
ATOM 2418 O O . GLU B 1 111 ? 10.266 2.258 9.227 1 96.75 111 GLU B O 1
ATOM 2423 N N . LEU B 1 112 ? 9.43 0.213 9.062 1 97.62 112 LEU B N 1
ATOM 2424 C CA . LEU B 1 112 ? 8.875 0.434 7.73 1 97.62 112 LEU B CA 1
ATOM 2425 C C . LEU B 1 112 ? 7.773 1.487 7.77 1 97.62 112 LEU B C 1
ATOM 2427 O O . LEU B 1 112 ? 7.703 2.354 6.895 1 97.62 112 LEU B O 1
ATOM 2431 N N . ASP B 1 113 ? 6.934 1.405 8.758 1 94.94 113 ASP B N 1
ATOM 2432 C CA . ASP B 1 113 ? 5.859 2.375 8.938 1 94.94 113 ASP B CA 1
ATOM 2433 C C . ASP B 1 113 ? 6.414 3.789 9.086 1 94.94 113 ASP B C 1
ATOM 2435 O O . ASP B 1 113 ? 5.895 4.734 8.484 1 94.94 113 ASP B O 1
ATOM 2439 N N . GLY B 1 114 ? 7.449 3.881 9.914 1 94.88 114 GLY B N 1
ATOM 2440 C CA . GLY B 1 114 ? 8.094 5.172 10.086 1 94.88 114 GLY B CA 1
ATOM 2441 C C . GLY B 1 114 ? 8.68 5.727 8.797 1 94.88 114 GLY B C 1
ATOM 2442 O O . GLY B 1 114 ? 8.547 6.914 8.508 1 94.88 114 GLY B O 1
ATOM 2443 N N . GLN B 1 115 ? 9.297 4.875 8.016 1 96.69 115 GLN B N 1
ATOM 2444 C CA . GLN B 1 115 ? 9.836 5.281 6.719 1 96.69 115 GLN B CA 1
ATOM 2445 C C . GLN B 1 115 ? 8.727 5.773 5.789 1 96.69 115 GLN B C 1
ATOM 2447 O O . GLN B 1 115 ? 8.875 6.812 5.141 1 96.69 115 GLN B O 1
ATOM 2452 N N . MET B 1 116 ? 7.68 5.031 5.727 1 96.5 116 MET B N 1
ATOM 2453 C CA . MET B 1 116 ? 6.57 5.418 4.863 1 96.5 116 MET B CA 1
ATOM 2454 C C . MET B 1 116 ? 5.98 6.758 5.301 1 96.5 116 MET B C 1
ATOM 2456 O O . MET B 1 116 ? 5.629 7.586 4.461 1 96.5 116 MET B O 1
ATOM 2460 N N . ASP B 1 117 ? 5.949 7.016 6.582 1 92.69 117 ASP B N 1
ATOM 2461 C CA . ASP B 1 117 ? 5.461 8.297 7.098 1 92.69 117 ASP B CA 1
ATOM 2462 C C . ASP B 1 117 ? 6.336 9.445 6.613 1 92.69 117 ASP B C 1
ATOM 2464 O O . ASP B 1 117 ? 5.824 10.492 6.191 1 92.69 117 ASP B O 1
ATOM 2468 N N . ASP B 1 118 ? 7.621 9.242 6.727 1 94.44 118 ASP B N 1
ATOM 2469 C CA . ASP B 1 118 ? 8.562 10.266 6.285 1 94.44 118 ASP B CA 1
ATOM 2470 C C . ASP B 1 118 ? 8.422 10.523 4.789 1 94.44 118 ASP B C 1
ATOM 2472 O O . ASP B 1 118 ? 8.453 11.68 4.348 1 94.44 118 ASP B O 1
ATOM 2476 N N . LEU B 1 119 ? 8.312 9.492 4.012 1 95.19 119 LEU B N 1
ATOM 2477 C CA . LEU B 1 119 ? 8.18 9.617 2.564 1 95.19 119 LEU B CA 1
ATOM 2478 C C . LEU B 1 119 ? 6.871 10.32 2.201 1 95.19 119 LEU B C 1
ATOM 2480 O O . LEU B 1 119 ? 6.84 11.148 1.292 1 95.19 119 LEU B O 1
ATOM 2484 N N . GLU B 1 120 ? 5.82 9.953 2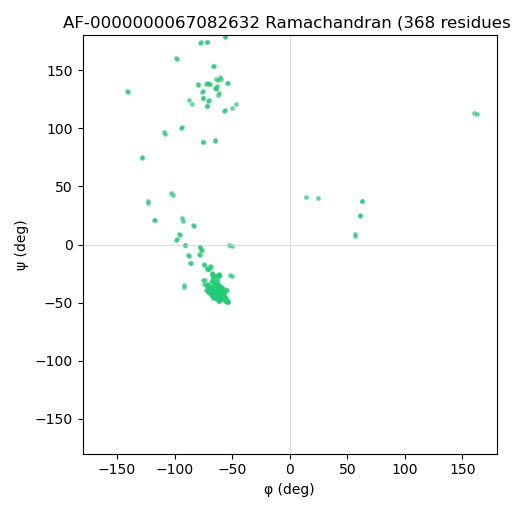.908 1 93 120 GLU B N 1
ATOM 2485 C CA . GLU B 1 120 ? 4.512 10.555 2.654 1 93 120 GLU B CA 1
ATOM 2486 C C . GLU B 1 120 ? 4.531 12.055 2.92 1 93 120 GLU B C 1
ATOM 2488 O O . GLU B 1 120 ? 3.871 12.82 2.221 1 93 120 GLU B O 1
ATOM 2493 N N . THR B 1 121 ? 5.262 12.453 3.932 1 89.62 121 THR B N 1
ATOM 2494 C CA . THR B 1 121 ? 5.406 13.875 4.211 1 89.62 121 THR B CA 1
ATOM 2495 C C . THR B 1 121 ? 6.023 14.602 3.021 1 89.62 121 THR B C 1
ATOM 2497 O O . THR B 1 121 ? 5.555 15.672 2.627 1 89.62 121 THR B O 1
ATOM 2500 N N . ILE B 1 122 ? 7.031 14.016 2.445 1 90.12 122 ILE B N 1
ATOM 2501 C CA . ILE B 1 122 ? 7.703 14.609 1.297 1 90.12 122 ILE B CA 1
ATOM 2502 C C . ILE B 1 122 ? 6.789 14.555 0.076 1 90.12 122 ILE B C 1
ATOM 2504 O O . ILE B 1 122 ? 6.73 15.508 -0.709 1 90.12 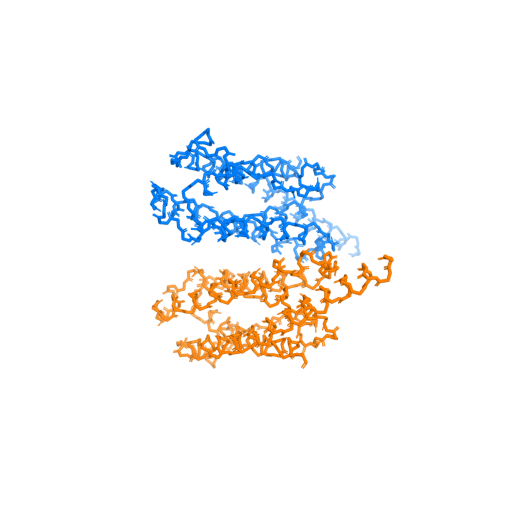122 ILE B O 1
ATOM 2508 N N . LEU B 1 123 ? 6.098 13.469 -0.115 1 89.69 123 LEU B N 1
ATOM 2509 C CA . LEU B 1 123 ? 5.184 13.312 -1.244 1 89.69 123 LEU B CA 1
ATOM 2510 C C . LEU B 1 123 ? 4.09 14.375 -1.214 1 89.69 123 LEU B C 1
ATOM 2512 O O . LEU B 1 123 ? 3.664 14.859 -2.262 1 89.69 123 LEU B O 1
ATOM 2516 N N . GLU B 1 124 ? 3.66 14.703 -0.043 1 84.81 124 GLU B N 1
ATOM 2517 C CA . GLU B 1 124 ? 2.682 15.781 0.112 1 84.81 124 GLU B CA 1
ATOM 2518 C C . GLU B 1 124 ? 3.225 17.109 -0.413 1 84.81 124 GLU B C 1
ATOM 2520 O O . GLU B 1 124 ? 2.504 17.859 -1.067 1 84.81 124 GLU B O 1
ATOM 2525 N N . GLU B 1 125 ? 4.43 17.328 -0.09 1 82.31 125 GLU B N 1
ATOM 2526 C CA . GLU B 1 1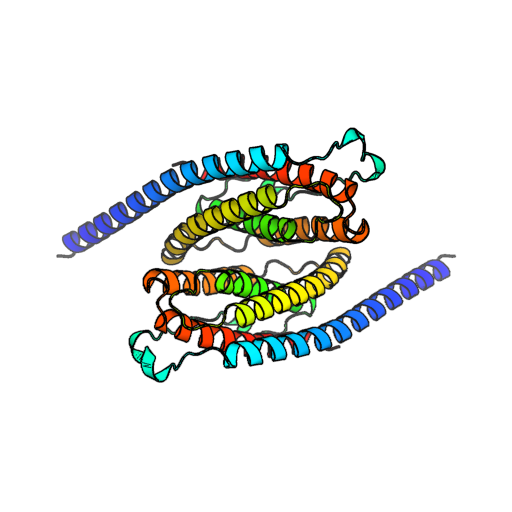25 ? 5.074 18.562 -0.542 1 82.31 125 GLU B CA 1
ATOM 2527 C C . GLU B 1 125 ? 5.227 18.578 -2.061 1 82.31 125 GLU B C 1
ATOM 2529 O O . GLU B 1 125 ? 5.039 19.625 -2.697 1 82.31 125 GLU B O 1
ATOM 2534 N N . ILE B 1 126 ? 5.543 17.422 -2.607 1 82 126 ILE B N 1
ATOM 2535 C CA . ILE B 1 126 ? 5.734 17.281 -4.047 1 82 126 ILE B CA 1
ATOM 2536 C C . ILE B 1 126 ? 4.406 17.516 -4.766 1 82 126 ILE B C 1
ATOM 2538 O O . ILE B 1 126 ? 4.367 18.156 -5.82 1 82 126 ILE B O 1
ATOM 2542 N N . MET B 1 127 ? 3.381 16.969 -4.285 1 75.12 127 MET B N 1
ATOM 2543 C CA . MET B 1 127 ? 2.062 17.047 -4.906 1 75.12 127 MET B CA 1
ATOM 2544 C C . MET B 1 127 ? 1.58 18.5 -4.949 1 75.12 127 MET B C 1
ATOM 2546 O O . MET B 1 127 ? 0.853 18.891 -5.867 1 75.12 127 MET B O 1
ATOM 2550 N N . GLU B 1 128 ? 1.934 19.219 -4.09 1 71.69 128 GLU B N 1
ATOM 2551 C CA . GLU B 1 128 ? 1.568 20.625 -4.074 1 71.69 128 GLU B CA 1
ATOM 2552 C C . GLU B 1 128 ? 2.234 21.391 -5.219 1 71.69 128 GLU B C 1
ATOM 2554 O O . GLU B 1 128 ? 1.698 22.391 -5.707 1 71.69 128 GLU B O 1
ATOM 2559 N N . GLU B 1 129 ? 3.33 20.891 -5.695 1 67.06 129 GLU B N 1
ATOM 2560 C CA . GLU B 1 129 ? 4.07 21.594 -6.746 1 67.06 129 GLU B CA 1
ATOM 2561 C C . GLU B 1 129 ? 3.66 21.094 -8.133 1 67.06 129 GLU B C 1
ATOM 2563 O O . GLU B 1 129 ? 4.098 21.641 -9.148 1 67.06 129 GLU B O 1
ATOM 2568 N N . GLU B 1 130 ? 2.385 20.453 -8.328 1 59.38 130 GLU B N 1
ATOM 2569 C CA . GLU B 1 130 ? 1.746 20 -9.562 1 59.38 130 GLU B CA 1
ATOM 2570 C C . GLU B 1 130 ? 2.635 19.016 -10.305 1 59.38 130 GLU B C 1
ATOM 2572 O O . GLU B 1 130 ? 2.441 18.766 -11.5 1 59.38 130 GLU B O 1
ATOM 2577 N N . ASN B 1 131 ? 3.646 18.625 -9.75 1 58.94 131 ASN B N 1
ATOM 2578 C CA . ASN B 1 131 ? 4.535 17.766 -10.516 1 58.94 131 ASN B CA 1
ATOM 2579 C C . ASN B 1 131 ? 4.398 16.312 -10.094 1 58.94 131 ASN B C 1
ATOM 2581 O O . ASN B 1 131 ? 5.402 15.617 -9.891 1 58.94 131 ASN B O 1
ATOM 2585 N N . PHE B 1 132 ? 3.182 15.93 -9.945 1 61.06 132 PHE B N 1
ATOM 2586 C CA . PHE B 1 132 ? 3.129 14.531 -9.562 1 61.06 132 PHE B CA 1
ATOM 2587 C C . PHE B 1 132 ? 3.697 13.641 -10.664 1 61.06 132 PHE B C 1
ATOM 2589 O O . PHE B 1 132 ? 3.551 13.945 -11.852 1 61.06 132 PHE B O 1
ATOM 2596 N N . PRO B 1 133 ? 4.449 12.75 -10.148 1 57.91 133 PRO B N 1
ATOM 2597 C CA . PRO B 1 133 ? 5.16 11.891 -11.094 1 57.91 133 PRO B CA 1
ATOM 2598 C C . PRO B 1 133 ? 4.238 11.297 -12.164 1 57.91 133 PRO B C 1
ATOM 2600 O O . PRO B 1 133 ? 3.07 11.023 -11.891 1 57.91 133 PRO B O 1
ATOM 2603 N N . ARG B 1 134 ? 4.461 11.609 -13.336 1 52.16 134 ARG B N 1
ATOM 2604 C CA . ARG B 1 134 ? 3.807 11.125 -14.547 1 52.16 134 ARG B CA 1
ATOM 2605 C C . ARG B 1 134 ? 4.027 9.625 -14.727 1 52.16 134 ARG B C 1
ATOM 2607 O O . ARG B 1 134 ? 5.168 9.156 -14.703 1 52.16 134 ARG B O 1
ATOM 2614 N N . GLY B 1 135 ? 2.834 8.953 -14.945 1 50.97 135 GLY B N 1
ATOM 2615 C CA . GLY B 1 135 ? 2.297 7.758 -15.578 1 50.97 135 GLY B CA 1
ATO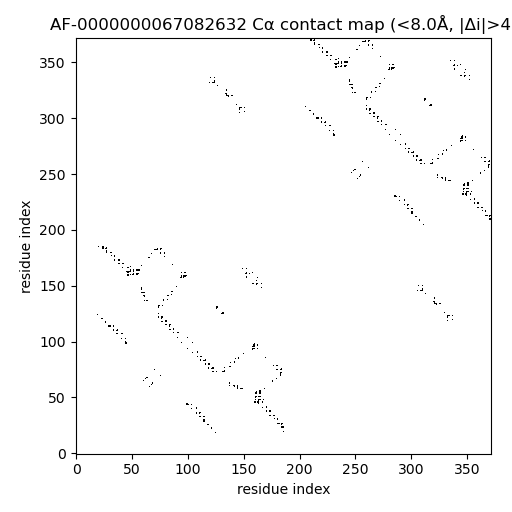M 2616 C C . GLY B 1 135 ? 3.32 6.648 -15.727 1 50.97 135 GLY B C 1
ATOM 2617 O O . GLY B 1 135 ? 3.422 6.023 -16.781 1 50.97 135 GLY B O 1
ATOM 2618 N N . ASP B 1 136 ? 4.242 6.398 -14.68 1 65.75 136 ASP B N 1
ATOM 2619 C CA . ASP B 1 136 ? 5.258 5.395 -14.984 1 65.75 136 ASP B CA 1
ATOM 2620 C C . ASP B 1 136 ? 4.766 3.992 -14.641 1 65.75 136 ASP B C 1
ATOM 2622 O O . ASP B 1 136 ? 3.998 3.811 -13.695 1 65.75 136 ASP B O 1
ATOM 2626 N N . MET B 1 137 ? 4.793 3.133 -15.609 1 77.81 137 MET B N 1
ATOM 2627 C CA . MET B 1 137 ? 4.492 1.705 -15.531 1 77.81 137 MET B CA 1
ATOM 2628 C C . MET B 1 137 ? 5.316 1.034 -14.438 1 77.81 137 MET B C 1
ATOM 2630 O O . MET B 1 137 ? 5.055 -0.115 -14.078 1 77.81 137 MET B O 1
ATOM 2634 N N . THR B 1 138 ? 6.113 1.848 -13.805 1 85.5 138 THR B N 1
ATOM 2635 C CA . THR B 1 138 ? 7.008 1.276 -12.805 1 85.5 138 THR B CA 1
ATOM 2636 C C . THR B 1 138 ? 6.219 0.793 -11.586 1 85.5 138 THR B C 1
ATOM 2638 O O . THR B 1 138 ? 6.492 -0.283 -11.055 1 85.5 138 THR B O 1
ATOM 2641 N N . ILE B 1 139 ? 5.242 1.56 -11.172 1 87.88 139 ILE B N 1
ATOM 2642 C CA . ILE B 1 139 ? 4.445 1.202 -10.008 1 87.88 139 ILE B CA 1
ATOM 2643 C C . ILE B 1 139 ? 3.67 -0.083 -10.289 1 87.88 139 ILE B C 1
ATOM 2645 O O . ILE B 1 139 ? 3.6 -0.972 -9.438 1 87.88 139 ILE B O 1
ATOM 2649 N N . LEU B 1 140 ? 3.16 -0.19 -11.461 1 85.62 140 LEU B N 1
ATOM 2650 C CA . LEU B 1 140 ? 2.418 -1.387 -11.836 1 85.62 140 LEU B CA 1
ATOM 2651 C C . LEU B 1 140 ? 3.34 -2.6 -11.906 1 85.62 140 LEU B C 1
ATOM 2653 O O . LEU B 1 140 ? 2.965 -3.693 -11.477 1 85.62 140 LEU B O 1
ATOM 2657 N N . HIS B 1 141 ? 4.484 -2.365 -12.469 1 88.75 141 HIS B N 1
ATOM 2658 C CA . HIS B 1 141 ? 5.457 -3.451 -12.539 1 88.75 141 HIS B CA 1
ATOM 2659 C C . HIS B 1 141 ? 5.883 -3.908 -11.148 1 88.75 141 HIS B C 1
ATOM 2661 O O . HIS B 1 141 ? 6.078 -5.102 -10.922 1 88.75 141 HIS B O 1
ATOM 2667 N N . LEU B 1 142 ? 6.012 -2.967 -10.281 1 92.12 142 LEU B N 1
ATOM 2668 C CA . LEU B 1 142 ? 6.352 -3.301 -8.898 1 92.12 142 LEU B CA 1
ATOM 2669 C C . LEU B 1 142 ? 5.234 -4.109 -8.25 1 92.12 142 LEU B C 1
ATOM 2671 O O . LEU B 1 142 ? 5.496 -5.109 -7.574 1 92.12 142 LEU B O 1
ATOM 2675 N N . LYS B 1 143 ? 4.051 -3.652 -8.445 1 90.25 143 LYS B N 1
ATOM 2676 C CA . LYS B 1 143 ? 2.92 -4.383 -7.883 1 90.25 143 LYS B CA 1
ATOM 2677 C C . LYS B 1 143 ? 2.881 -5.82 -8.391 1 90.25 143 LYS B C 1
ATOM 2679 O O . LYS B 1 143 ? 2.629 -6.75 -7.629 1 90.25 143 LYS B O 1
ATOM 2684 N N . LYS B 1 144 ? 3.111 -5.992 -9.672 1 88.88 144 LYS B N 1
ATOM 2685 C CA . LYS B 1 144 ? 3.156 -7.328 -10.258 1 88.88 144 LYS B CA 1
ATOM 2686 C C . LYS B 1 144 ? 4.27 -8.164 -9.633 1 88.88 144 LYS B C 1
ATOM 2688 O O . LYS B 1 144 ? 4.066 -9.336 -9.32 1 88.88 144 LYS B O 1
ATOM 2693 N N . TYR B 1 145 ? 5.391 -7.602 -9.555 1 94.38 145 TYR B N 1
ATOM 2694 C CA . TYR B 1 145 ? 6.551 -8.258 -8.969 1 94.38 145 TYR B CA 1
ATOM 2695 C C . TYR B 1 145 ? 6.242 -8.758 -7.562 1 94.38 145 TYR B C 1
ATOM 2697 O O . TYR B 1 145 ? 6.453 -9.938 -7.25 1 94.38 145 TYR B O 1
ATOM 2705 N N . TYR B 1 146 ? 5.68 -7.93 -6.684 1 96.25 146 TYR B N 1
ATOM 2706 C CA . TYR B 1 146 ? 5.434 -8.312 -5.297 1 96.25 146 TYR B CA 1
ATOM 2707 C C . TYR B 1 146 ? 4.266 -9.281 -5.195 1 96.25 146 TYR B C 1
ATOM 2709 O O . TYR B 1 146 ? 4.238 -10.141 -4.316 1 96.25 146 TYR B O 1
ATOM 2717 N N . LEU B 1 147 ? 3.371 -9.117 -6.113 1 94.06 147 LEU B N 1
ATOM 2718 C CA . LEU B 1 147 ? 2.293 -10.102 -6.18 1 94.06 147 LEU B CA 1
ATOM 2719 C C . LEU B 1 147 ? 2.844 -11.492 -6.473 1 94.06 147 LEU B C 1
ATOM 2721 O O . LEU B 1 147 ? 2.328 -12.484 -5.957 1 94.06 147 LEU B O 1
ATOM 2725 N N . SER B 1 148 ? 3.838 -11.516 -7.312 1 93.88 148 SER B N 1
ATOM 2726 C CA . SER B 1 148 ? 4.434 -12.812 -7.629 1 93.88 148 SER B CA 1
ATOM 2727 C C . SER B 1 148 ? 5.098 -13.43 -6.406 1 93.88 148 SER B C 1
ATOM 2729 O O . SER B 1 148 ? 5.109 -14.656 -6.25 1 93.88 148 SER B O 1
ATOM 2731 N N . ILE B 1 149 ? 5.652 -12.617 -5.551 1 96.44 149 ILE B N 1
ATOM 2732 C CA . ILE B 1 149 ? 6.25 -13.102 -4.309 1 96.44 149 ILE B CA 1
ATOM 2733 C C . ILE B 1 149 ? 5.164 -13.672 -3.402 1 96.44 149 ILE B C 1
ATOM 2735 O O . ILE B 1 149 ? 5.34 -14.742 -2.814 1 96.44 149 ILE B O 1
ATOM 2739 N N . LEU B 1 150 ? 4.055 -13.016 -3.332 1 94.38 150 LEU B N 1
ATOM 2740 C CA . LEU B 1 150 ? 2.947 -13.484 -2.506 1 94.38 150 LEU B CA 1
ATOM 2741 C C . LEU B 1 150 ? 2.396 -14.805 -3.035 1 94.38 150 LEU B C 1
ATOM 2743 O O . LEU B 1 150 ? 2.084 -15.711 -2.256 1 94.38 150 LEU B O 1
ATOM 2747 N N . GLN B 1 151 ? 2.266 -14.844 -4.32 1 92.69 151 GLN B N 1
ATOM 2748 C CA . GLN B 1 151 ? 1.809 -16.078 -4.941 1 92.69 151 GLN B CA 1
ATOM 2749 C C . GLN B 1 151 ? 2.74 -17.234 -4.609 1 92.69 151 GLN B C 1
ATOM 2751 O O . GLN B 1 151 ? 2.283 -18.359 -4.344 1 92.69 151 GLN B O 1
ATOM 2756 N N . TYR B 1 152 ? 4.008 -17 -4.742 1 96.19 152 TYR B N 1
ATOM 2757 C CA . TYR B 1 152 ? 5.004 -18 -4.387 1 96.19 152 TYR B CA 1
ATOM 2758 C C . TYR B 1 152 ? 4.816 -18.484 -2.953 1 96.19 152 TYR B C 1
ATOM 2760 O O . TYR B 1 152 ? 4.785 -19.688 -2.691 1 96.19 152 TYR B O 1
ATOM 2768 N N . LEU B 1 153 ? 4.688 -17.547 -1.973 1 95.75 153 LEU B N 1
ATOM 2769 C CA . LEU B 1 153 ? 4.5 -17.906 -0.572 1 95.75 153 LEU B CA 1
ATOM 2770 C C . LEU B 1 153 ? 3.252 -18.766 -0.392 1 95.75 153 LEU B C 1
ATOM 2772 O O . LEU B 1 153 ? 3.289 -19.797 0.298 1 95.75 153 LEU B O 1
ATOM 2776 N N . LYS B 1 154 ? 2.197 -18.359 -1.054 1 92.31 154 LYS B N 1
ATOM 2777 C CA . LYS B 1 154 ? 0.942 -19.094 -0.966 1 92.31 154 LYS B CA 1
ATOM 2778 C C . LYS B 1 154 ? 1.093 -20.5 -1.544 1 92.31 154 LYS B C 1
ATOM 2780 O O . LYS B 1 154 ? 0.608 -21.469 -0.96 1 92.31 154 LYS B O 1
ATOM 2785 N N . SER B 1 155 ? 1.761 -20.609 -2.672 1 92.75 155 SER B N 1
ATOM 2786 C CA . SER B 1 155 ? 1.922 -21.891 -3.354 1 92.75 155 SER B CA 1
ATOM 2787 C C . SER B 1 155 ? 2.779 -22.844 -2.533 1 92.75 155 SER B C 1
ATOM 2789 O O . SER B 1 155 ? 2.629 -24.062 -2.635 1 92.75 155 SER B O 1
ATOM 2791 N N . LYS B 1 156 ? 3.656 -22.25 -1.73 1 94.94 156 LYS B N 1
ATOM 2792 C CA . LYS B 1 156 ? 4.523 -23.062 -0.886 1 94.94 156 LYS B CA 1
ATOM 2793 C C . LYS B 1 156 ? 3.943 -23.219 0.517 1 94.94 156 LYS B C 1
ATOM 2795 O O . LYS B 1 156 ? 4.641 -23.641 1.442 1 94.94 156 LYS B O 1
ATOM 2800 N N . GLU B 1 157 ? 2.646 -22.734 0.694 1 93.5 157 GLU B N 1
ATOM 2801 C CA . GLU B 1 157 ? 1.87 -22.875 1.922 1 93.5 157 GLU B CA 1
ATOM 2802 C C . GLU B 1 157 ? 2.561 -22.188 3.096 1 93.5 157 GLU B C 1
ATOM 2804 O O . GLU B 1 157 ? 2.492 -22.672 4.23 1 93.5 157 GLU B O 1
ATOM 2809 N N . TYR B 1 158 ? 3.324 -21.266 2.811 1 94.06 158 TYR B N 1
ATOM 2810 C CA . TYR B 1 158 ? 3.959 -20.422 3.816 1 94.06 158 TYR B CA 1
ATOM 2811 C C . TYR B 1 158 ? 4.875 -21.234 4.719 1 94.06 158 TYR B C 1
ATOM 2813 O O . TYR B 1 158 ? 4.973 -20.969 5.918 1 94.06 158 TYR B O 1
ATOM 2821 N N . ARG B 1 159 ? 5.523 -22.141 4.188 1 95 159 ARG B N 1
ATOM 2822 C CA . ARG B 1 159 ? 6.445 -22.953 4.98 1 95 159 ARG B CA 1
ATOM 2823 C C . ARG B 1 159 ? 7.742 -22.203 5.25 1 95 159 ARG B C 1
ATOM 2825 O O . ARG B 1 159 ? 8.008 -21.172 4.629 1 95 159 ARG B O 1
ATOM 2832 N N . SER B 1 160 ? 8.57 -22.797 6.059 1 95.25 160 SER B N 1
ATOM 2833 C CA . SER B 1 160 ? 9.766 -22.125 6.551 1 95.25 160 SER B CA 1
ATOM 2834 C C . SER B 1 160 ? 10.734 -21.828 5.414 1 95.25 160 SER B C 1
ATOM 2836 O O . SER B 1 160 ? 11.281 -20.734 5.328 1 95.25 160 SER B O 1
ATOM 2838 N N . CYS B 1 161 ? 10.922 -22.75 4.594 1 96.19 161 CYS B N 1
ATOM 2839 C CA . CYS B 1 161 ? 11.867 -22.547 3.5 1 96.19 161 CYS B CA 1
ATOM 2840 C C . CYS B 1 161 ? 11.359 -21.484 2.535 1 96.19 161 CYS B C 1
ATOM 2842 O O . CYS B 1 161 ? 12.156 -20.719 1.978 1 96.19 161 CYS B O 1
ATOM 2844 N N . ALA B 1 162 ? 10.039 -21.422 2.242 1 96.56 162 ALA B N 1
ATOM 2845 C CA . ALA B 1 162 ? 9.484 -20.375 1.394 1 96.56 162 ALA B CA 1
ATOM 2846 C C . ALA B 1 162 ? 9.805 -18.984 1.963 1 96.56 162 ALA B C 1
ATOM 2848 O O . ALA B 1 162 ? 10.211 -18.078 1.229 1 96.56 162 ALA B O 1
ATOM 2849 N N . TRP B 1 163 ? 9.688 -18.844 3.234 1 96.75 163 TRP B N 1
ATOM 2850 C CA . TRP B 1 163 ? 9.984 -17.578 3.891 1 96.75 163 TRP B CA 1
ATOM 2851 C C . TRP B 1 163 ? 11.469 -17.266 3.822 1 96.75 163 TRP B C 1
ATOM 2853 O O . TRP B 1 163 ? 11.859 -16.094 3.711 1 96.75 163 TRP B O 1
ATOM 2863 N N . THR B 1 164 ? 12.336 -18.281 3.936 1 96.69 164 THR B N 1
ATOM 2864 C CA . THR B 1 164 ? 13.773 -18.094 3.791 1 96.69 164 THR B CA 1
ATOM 2865 C C . THR B 1 164 ? 14.102 -17.5 2.422 1 96.69 164 THR B C 1
ATOM 2867 O O . THR B 1 164 ? 14.914 -16.578 2.316 1 96.69 164 THR B O 1
ATOM 2870 N N . VAL B 1 165 ? 13.453 -18.031 1.411 1 97.06 165 VAL B N 1
ATOM 2871 C CA . VAL B 1 165 ? 13.656 -17.531 0.055 1 97.06 165 VAL B CA 1
ATOM 2872 C C . VAL B 1 165 ? 13.211 -16.078 -0.032 1 97.06 165 VAL B C 1
ATOM 2874 O O . VAL B 1 165 ? 13.906 -15.234 -0.607 1 97.06 165 VAL B O 1
ATOM 2877 N N . VAL B 1 166 ? 12.047 -15.773 0.509 1 97.31 166 VAL B N 1
ATOM 2878 C CA . VAL B 1 166 ? 11.492 -14.43 0.472 1 97.31 166 VAL B CA 1
ATOM 2879 C C . VAL B 1 166 ? 12.352 -13.484 1.308 1 97.31 166 VAL B C 1
ATOM 2881 O O . VAL B 1 166 ? 12.539 -12.32 0.949 1 97.31 166 VAL B O 1
ATOM 2884 N N . GLN B 1 167 ? 12.914 -13.977 2.43 1 97.38 167 GLN B N 1
ATOM 2885 C CA . GLN B 1 167 ? 13.844 -13.203 3.242 1 97.38 167 GLN B CA 1
ATOM 2886 C C . GLN B 1 167 ? 15.023 -12.711 2.408 1 97.38 167 GLN B C 1
ATOM 2888 O O . GLN B 1 167 ? 15.391 -11.531 2.473 1 97.38 167 GLN B O 1
ATOM 2893 N N . VAL B 1 168 ? 15.602 -13.57 1.68 1 96.31 168 VAL B N 1
ATOM 2894 C CA . VAL B 1 168 ? 16.734 -13.234 0.819 1 96.31 168 VAL B CA 1
ATOM 2895 C C . VAL B 1 168 ? 16.297 -12.211 -0.232 1 96.31 168 VAL B C 1
ATOM 2897 O O . VAL B 1 168 ? 17.031 -11.273 -0.534 1 96.31 168 VAL B O 1
ATOM 2900 N N . GLU B 1 169 ? 15.102 -12.438 -0.812 1 97.62 169 GLU B N 1
ATOM 2901 C CA . GLU B 1 169 ? 14.586 -11.523 -1.828 1 97.62 169 GLU B CA 1
ATOM 2902 C C . GLU B 1 169 ? 14.359 -10.133 -1.253 1 97.62 169 GLU B C 1
ATOM 2904 O O . GLU B 1 169 ? 14.664 -9.133 -1.903 1 97.62 169 GLU B O 1
ATOM 2909 N N . ILE B 1 170 ? 13.805 -10.047 -0.058 1 98 170 ILE B N 1
ATOM 2910 C CA . ILE B 1 170 ? 13.578 -8.758 0.578 1 98 170 ILE B CA 1
ATOM 2911 C C . ILE B 1 170 ? 14.914 -8.086 0.872 1 98 170 ILE B C 1
ATOM 2913 O O . ILE B 1 170 ? 15.055 -6.867 0.734 1 98 170 ILE B O 1
ATOM 2917 N N . LEU B 1 171 ? 15.906 -8.859 1.303 1 97.44 171 LEU B N 1
ATOM 2918 C CA . LEU B 1 171 ? 17.25 -8.32 1.505 1 97.44 171 LEU B CA 1
ATOM 2919 C C . LEU B 1 171 ? 17.797 -7.727 0.209 1 97.44 171 LEU B C 1
ATOM 2921 O O . LEU B 1 171 ? 18.391 -6.652 0.219 1 97.44 171 LEU B O 1
ATOM 2925 N N . ARG B 1 172 ? 17.578 -8.414 -0.861 1 95.94 172 ARG B N 1
ATOM 2926 C CA . ARG B 1 172 ? 17.953 -7.895 -2.17 1 95.94 172 ARG B CA 1
ATOM 2927 C C . ARG B 1 172 ? 17.25 -6.578 -2.465 1 95.94 172 ARG B C 1
ATOM 2929 O O . ARG B 1 172 ? 17.844 -5.652 -3.02 1 95.94 172 ARG B O 1
ATOM 2936 N N . ASN B 1 173 ? 15.969 -6.504 -2.133 1 97.81 173 ASN B N 1
ATOM 2937 C CA . ASN B 1 173 ? 15.211 -5.273 -2.32 1 97.81 173 ASN B CA 1
ATOM 2938 C C . ASN B 1 173 ? 15.844 -4.102 -1.574 1 97.81 173 ASN B C 1
ATOM 2940 O O . ASN B 1 173 ? 15.852 -2.975 -2.07 1 97.81 173 ASN B O 1
ATOM 2944 N N . PHE B 1 174 ? 16.359 -4.344 -0.388 1 97.38 174 PHE B N 1
ATOM 2945 C CA . PHE B 1 174 ? 16.953 -3.262 0.389 1 97.38 174 PHE B CA 1
ATOM 2946 C C . PHE B 1 174 ? 18.234 -2.754 -0.276 1 97.38 174 PHE B C 1
ATOM 2948 O O . PHE B 1 174 ? 18.578 -1.582 -0.13 1 97.38 174 PHE B O 1
ATOM 2955 N N . SER B 1 175 ? 18.891 -3.588 -1.055 1 94.69 175 SER B N 1
ATOM 2956 C CA . SER B 1 175 ? 20.016 -3.1 -1.852 1 94.69 175 SER B CA 1
ATOM 2957 C C . SER B 1 175 ? 19.547 -2.127 -2.93 1 94.69 175 SER B C 1
ATOM 2959 O O . SER B 1 175 ? 20.203 -1.125 -3.199 1 94.69 175 SER B O 1
ATOM 2961 N N . PHE B 1 176 ? 18.453 -2.406 -3.531 1 95.25 176 PHE B N 1
ATOM 2962 C CA . PHE B 1 176 ? 17.875 -1.501 -4.52 1 95.25 176 PHE B CA 1
ATOM 2963 C C . PHE B 1 176 ? 17.422 -0.206 -3.863 1 95.25 176 PHE B C 1
ATOM 2965 O O . PHE B 1 176 ? 17.609 0.88 -4.414 1 95.25 176 PHE B O 1
ATOM 2972 N N . LEU B 1 177 ? 16.75 -0.401 -2.721 1 96.5 177 LEU B N 1
ATOM 2973 C CA . LEU B 1 177 ? 16.266 0.764 -1.981 1 96.5 177 LEU B CA 1
ATOM 2974 C C . LEU B 1 177 ? 17.422 1.691 -1.63 1 96.5 177 LEU B C 1
ATOM 2976 O O . LEU B 1 177 ? 17.297 2.916 -1.69 1 96.5 177 LEU B O 1
ATOM 2980 N N . ASN B 1 178 ? 18.562 1.127 -1.23 1 93.88 178 ASN B N 1
ATOM 2981 C CA . ASN B 1 178 ? 19.75 1.936 -0.953 1 93.88 178 ASN B CA 1
ATOM 2982 C C . ASN B 1 178 ? 20.188 2.719 -2.184 1 93.88 178 ASN B C 1
ATOM 2984 O O . ASN B 1 178 ? 20.516 3.902 -2.086 1 93.88 178 ASN B O 1
ATOM 2988 N N . ARG B 1 179 ? 20.172 2.113 -3.277 1 91.81 179 ARG B N 1
ATOM 2989 C CA . ARG B 1 179 ? 20.547 2.783 -4.516 1 91.81 179 ARG B CA 1
ATOM 2990 C C . ARG B 1 179 ? 19.562 3.895 -4.863 1 91.81 179 ARG B C 1
ATOM 2992 O O . ARG B 1 179 ? 19.969 4.988 -5.254 1 91.81 179 ARG B O 1
ATOM 2999 N N . LEU B 1 180 ? 18.281 3.58 -4.73 1 92.62 180 LEU B N 1
ATOM 3000 C CA . LEU B 1 180 ? 17.25 4.582 -5.008 1 92.62 180 LEU B CA 1
ATOM 3001 C C . LEU B 1 180 ? 17.391 5.777 -4.074 1 92.62 180 LEU B C 1
ATOM 3003 O O . LEU B 1 180 ? 17.141 6.918 -4.477 1 92.62 180 LEU B O 1
ATOM 3007 N N . THR B 1 181 ? 17.734 5.457 -2.832 1 93.25 181 THR B N 1
ATOM 3008 C CA . THR B 1 181 ? 17.906 6.512 -1.836 1 93.25 181 THR B CA 1
ATOM 3009 C C . THR B 1 181 ? 19.016 7.469 -2.242 1 93.25 181 THR B C 1
ATOM 3011 O O . THR B 1 181 ? 18.953 8.664 -1.938 1 93.25 181 THR B O 1
ATOM 3014 N N . ASP B 1 182 ? 19.953 7.027 -2.986 1 88.75 182 ASP B N 1
ATOM 3015 C CA . ASP B 1 182 ? 21.078 7.855 -3.43 1 88.75 182 ASP B CA 1
ATOM 3016 C C . ASP B 1 182 ? 20.609 8.883 -4.461 1 88.75 182 ASP B C 1
ATOM 3018 O O . ASP B 1 182 ? 21.281 9.906 -4.668 1 88.75 182 ASP B O 1
ATOM 3022 N N . TYR B 1 183 ? 19.516 8.648 -5.082 1 86 183 TYR B N 1
ATOM 3023 C CA . TYR B 1 183 ? 18.969 9.586 -6.055 1 86 183 TYR B CA 1
ATOM 3024 C C . TYR B 1 183 ? 18.359 10.797 -5.359 1 86 183 TYR B C 1
ATOM 3026 O O . TYR B 1 183 ? 18.078 11.812 -6 1 86 183 TYR B O 1
ATOM 3034 N N . LEU B 1 184 ? 18.109 10.641 -4.105 1 86 184 LEU B N 1
ATOM 3035 C CA . LEU B 1 184 ? 17.5 11.742 -3.369 1 86 184 LEU B CA 1
ATOM 3036 C C . LEU B 1 184 ? 18.547 12.805 -3.02 1 86 184 LEU B C 1
ATOM 3038 O O . LEU B 1 184 ? 18.203 13.859 -2.475 1 86 184 LEU B O 1
ATOM 3042 N N . ARG B 1 185 ? 19.734 12.516 -3.387 1 76.94 185 ARG B N 1
ATOM 3043 C CA . ARG B 1 185 ? 20.828 13.438 -3.078 1 76.94 185 ARG B CA 1
ATOM 3044 C C . ARG B 1 185 ? 20.797 14.656 -3.994 1 76.94 185 ARG B C 1
ATOM 3046 O O . ARG B 1 185 ? 20.516 14.531 -5.191 1 76.94 185 ARG B O 1
ATOM 3053 N N . ASN B 1 186 ? 20.781 15.883 -3.332 1 64.88 186 ASN B N 1
ATOM 3054 C CA . ASN B 1 186 ? 21.031 17.094 -4.121 1 64.88 186 ASN B CA 1
ATOM 3055 C C . ASN B 1 186 ? 22.438 17.078 -4.723 1 64.88 186 ASN B C 1
ATOM 3057 O O . ASN B 1 186 ? 23.375 16.547 -4.121 1 64.88 186 ASN B O 1
#

Radius of gyration: 22.29 Å; Cα contacts (8 Å, |Δi|>4): 344; chains: 2; bounding box: 44×82×58 Å

pLDDT: mean 89.23, std 9.47, range [50.97, 98.44]

Foldseek 3Di:
DVVVVVVVVVVVVVVLVVVLLVLLVVLLVLLLVLLVLLLVLLVPFDADLVVLVVLADDQDQDPCLVPPDLDALLVLLVLLLLLLVLVLVVLVDDQVLAPGDPVSSVVNNVSSVVSNVSSVVSNVSVVVVVPHDPDDCNSVSSVVRSVVLVVSCVVVVNHHSSVSNVSVVVSVVSVSNNVSSVSSHD/DVVVVVVVVVVVVVVLVVVLLVLLVVLLVLLVVLLVLLLVLLVPFDADLVVLVVLADDQDDDPCLVPPDLDALLVLLVLLLLLLVLVLVVLVDDQVLAPGDPVSSVVNNVSSVVSNVSSVVSNVSVVVVVPHDPDDCNSVSSVVRSVVLVVSCVVVVNHHSSVSNVSVVVSVVSVSNNVSSVSSHD

Solvent-accessible surface area (backbone atoms only — not comparable to full-atom values): 20575 Å² total; per-residue (Å²): 112,68,66,59,52,52,50,52,51,50,50,52,50,52,51,51,50,49,52,50,50,52,48,31,48,54,48,33,53,52,49,52,52,49,51,50,53,42,47,55,54,59,68,67,41,77,61,59,59,84,83,26,62,91,61,59,78,87,76,73,71,47,59,63,61,78,54,57,60,94,61,51,51,68,43,39,50,52,51,50,40,52,52,50,53,51,50,49,58,59,71,68,48,79,53,78,62,35,88,56,54,63,68,57,53,52,50,41,51,51,51,49,51,52,50,44,51,56,45,49,55,50,50,53,58,44,50,72,68,74,59,57,71,72,72,57,55,58,60,56,43,48,51,50,42,54,46,51,52,51,48,49,32,57,76,52,66,39,32,42,50,42,49,26,49,48,50,54,52,51,52,52,48,49,56,43,47,54,55,47,43,60,52,37,57,128,112,66,65,59,53,52,50,52,51,50,50,52,49,52,50,52,51,50,50,50,50,52,51,30,47,52,47,35,53,50,50,53,53,48,51,51,52,42,49,54,56,60,68,67,41,76,62,60,59,83,81,26,62,90,61,61,77,85,77,72,70,48,58,63,62,77,55,57,59,94,60,50,49,69,45,38,49,53,51,50,42,52,53,48,52,52,51,45,58,59,71,69,49,80,53,80,63,35,87,56,54,64,67,59,54,51,49,41,49,50,50,49,51,53,50,43,50,56,45,49,57,53,48,52,58,43,50,72,70,73,59,56,72,73,72,58,54,59,61,58,44,47,52,50,42,54,47,50,53,51,49,50,33,58,75,50,66,39,31,44,50,41,50,27,50,48,49,54,50,51,52,52,48,50,55,42,48,53,57,47,44,57,50,35,56,129